Protein 2CZR (pdb70)

Radius of gyration: 21.18 Å; Cα contacts (8 Å, |Δi|>4): 390; chains: 1; bounding box: 40×46×62 Å

Organism: Thermococcus kodakarensis (strain ATCC BAA-918 / JCM 12380 / KOD1) (NCBI:txid69014)

Nearest PDB structures (foldseek):
  2czr-assembly1_A  TM=1.004E+00  e=7.787E-49  Thermococcus kodakarensis KOD1
  8v9l-assembly1_g  TM=3.873E-01  e=3.986E+00  Mycolicibacterium smegmatis MC2 155
  2v4l-assembly1_A  TM=1.818E-01  e=1.936E+00  Homo sapiens
  3pv5-assembly1_D  TM=2.154E-01  e=3.986E+00  Legionella fallonii
  3pv3-assembly1_D  TM=1.769E-01  e=2.319E+00  Legionella fallonii

Solvent-accessible surface area: 12884 Å² total; per-residue (Å²): 57,164,109,72,182,30,67,112,133,70,60,117,34,42,91,21,2,54,110,3,44,46,25,0,90,138,28,100,59,3,88,33,103,53,147,55,54,37,0,33,0,58,4,119,154,21,112,32,73,0,12,0,6,10,1,116,67,124,146,65,0,42,90,53,0,53,92,140,21,126,45,15,7,0,0,0,0,68,54,124,64,20,74,63,83,78,109,63,1,12,0,0,2,40,157,78,0,82,64,4,0,41,26,0,33,52,2,12,16,63,8,0,29,83,50,39,124,67,143,76,125,141,52,108,85,68,57,63,58,75,9,24,59,4,1,45,58,12,48,164,116,118,14,80,34,56,120,41,1,42,24,63,26,0,14,100,2,96,106,60,34,82,29,0,0,47,119,48,0,97,43,11,0,160,137,72,72,50,119,39,148,124,56,66,62,21,90,15,64,3,11,12,0,18,80,202,95,43,78,1,30,40,42,140,44,33,92,17,64,67,77,100,4,8,91,34,0,92,101,27,0,152,124,38,31,142

Sequence (226 aa):
GLVPRGSHMYAELSPGTKKVYTQVRYLDDYHWEIEGSTITGIHKKSNVKVVIDVAKNREEADSLAGKDVNGIHIVAIPDNGVFYIKNGSFVLTYRYLKATLADINDHIVWSGFKVVEDNGKLVQEDVYEYLGAALVNHIKNNALAGQDYIFWQFYKCEECGKYVDIENLEAHLREHGIKLHEKSEEHYEVFELNFREGKVFDKFGGEVPMDKFSSEAREFIKEVLS

InterPro domains:
  IPR029125 TBP-interacting protein, N-terminal [PF15517] (2-100)
  IPR038230 TBP-interacting protein, N-terminal superfamily [G3DSA:3.40.1350.70] (1-98)
  IPR043112 TBP-interacting protein, C-terminal [G3DSA:3.90.79.30] (99-218)
  IPR049118 TBP-interacting protein, C-terminal domain [PF21664] (101-215)

Foldseek 3Di:
DCVVVVVVVLVPAPPQLVVLCVLPVVVVCWDWDDDRQKIWTQRVPARAIEIEGEDADDVRLQVPLQDDDNHAYEYEYCDPPDFDHDNRYTYHHSNCVNVLVVLQVLQFAWWKWAWDADPNDTDIGTDTDRLPLLSVVCVVVVHDDVPFKHKFWWFQDPPPRATAGPVCVQVVVVVVVHHPVVDRMGGTFIWILGLVVLFIGGSNRHTDDLRSHDPNRSVVSVVVSD

CATH classification: 3.40.1350.70 (+1 more: 3.90.79.30)

Structure (mmCIF, N/CA/C/O backbone):
data_2CZR
#
_entry.id   2CZR
#
_cell.length_a   73.834
_cell.length_b   73.834
_cell.length_c   86.414
_cell.angle_alpha   90.00
_cell.angle_beta   90.00
_cell.angle_gamma   90.00
#
_symmetry.space_group_name_H-M   'P 43 21 2'
#
loop_
_entity.id
_entity.type
_entity.pdbx_description
1 polymer 'TBP-interacting protein'
2 non-polymer 'ZINC ION'
3 non-polymer GLYCEROL
4 water water
#
loop_
_atom_site.group_PDB
_atom_site.id
_atom_site.type_symbol
_atom_site.label_atom_id
_atom_site.label_alt_id
_atom_site.label_comp_id
_atom_site.label_asym_id
_atom_site.label_entity_id
_atom_site.label_seq_id
_atom_site.pdbx_PDB_ins_code
_atom_site.Cartn_x
_atom_site.Cartn_y
_atom_site.Cartn_z
_atom_site.occupancy
_atom_site.B_iso_or_equiv
_atom_site.auth_seq_id
_atom_site.auth_comp_id
_atom_site.auth_asym_id
_atom_site.auth_atom_id
_atom_site.pdbx_PDB_model_num
ATOM 1 N N . GLY A 1 1 ? -8.685 75.234 -65.538 1.00 72.84 -8 GLY A N 1
ATOM 2 C CA . GLY A 1 1 ? -7.214 75.304 -65.260 1.00 73.41 -8 GLY A CA 1
ATOM 3 C C . GLY A 1 1 ? -6.752 74.001 -64.667 1.00 73.21 -8 GLY A C 1
ATOM 4 O O . GLY A 1 1 ? -6.088 73.192 -65.317 1.00 72.66 -8 GLY A O 1
ATOM 5 N N . LEU A 1 2 ? -7.103 73.807 -63.405 1.00 73.38 -7 LEU A N 1
ATOM 6 C CA . LEU A 1 2 ? -6.756 72.582 -62.718 1.00 73.16 -7 LEU A CA 1
ATOM 7 C C . LEU A 1 2 ? -7.849 71.603 -63.097 1.00 72.90 -7 LEU A C 1
ATOM 8 O O . LEU A 1 2 ? -8.053 70.584 -62.430 1.00 73.33 -7 LEU A O 1
ATOM 13 N N . VAL A 1 3 ? -8.553 71.984 -64.170 1.00 72.73 -6 VAL A N 1
ATOM 14 C CA . VAL A 1 3 ? -9.625 71.213 -64.786 1.00 71.07 -6 VAL A CA 1
ATOM 15 C C . VAL A 1 3 ? -9.013 70.674 -66.095 1.00 70.93 -6 VAL A C 1
ATOM 16 O O . VAL A 1 3 ? -8.862 69.469 -66.256 1.00 70.75 -6 VAL A O 1
ATOM 20 N N . PRO A 1 4 ? -8.654 71.565 -67.049 1.00 70.72 -5 PRO A N 1
ATOM 21 C CA . PRO A 1 4 ? -8.053 71.042 -68.283 1.00 71.35 -5 PRO A CA 1
ATOM 22 C C . PRO A 1 4 ? -6.681 70.447 -67.973 1.00 72.70 -5 PRO A C 1
ATOM 23 O O . PRO A 1 4 ? -6.350 69.350 -68.451 1.00 74.72 -5 PRO A O 1
ATOM 27 N N . ARG A 1 5 ? -5.873 71.159 -67.190 1.00 72.69 -4 ARG A N 1
ATOM 28 C CA . ARG A 1 5 ? -4.574 70.619 -66.824 1.00 72.45 -4 ARG A CA 1
ATOM 29 C C . ARG A 1 5 ? -4.822 69.353 -65.994 1.00 71.03 -4 ARG A C 1
ATOM 30 O O . ARG A 1 5 ? -3.889 68.666 -65.568 1.00 71.89 -4 ARG A O 1
ATOM 38 N N . GLY A 1 6 ? -6.101 69.087 -65.747 1.00 68.62 -3 GLY A N 1
ATOM 39 C CA . GLY A 1 6 ? -6.511 67.921 -64.994 1.00 65.17 -3 GLY A CA 1
ATOM 40 C C . GLY A 1 6 ? -6.997 66.900 -65.999 1.00 63.11 -3 GLY A C 1
ATOM 41 O O . GLY A 1 6 ? -6.628 65.737 -65.931 1.00 61.94 -3 GLY A O 1
ATOM 42 N N . SER A 1 7 ? -7.813 67.351 -66.949 1.00 60.88 -2 SER A N 1
ATOM 43 C CA . SER A 1 7 ? -8.351 66.476 -67.987 1.00 60.35 -2 SER A CA 1
ATOM 44 C C . SER A 1 7 ? -7.256 66.002 -68.925 1.00 59.10 -2 SER A C 1
ATOM 45 O O . SER A 1 7 ? -7.285 64.873 -69.405 1.00 57.61 -2 SER A O 1
ATOM 48 N N . HIS A 1 8 ? -6.292 66.879 -69.183 1.00 59.80 -1 HIS A N 1
ATOM 49 C CA . HIS A 1 8 ? -5.177 66.560 -70.068 1.00 60.30 -1 HIS A CA 1
ATOM 50 C C . HIS A 1 8 ? -4.263 65.519 -69.443 1.00 57.93 -1 HIS A C 1
ATOM 51 O O . HIS A 1 8 ? -3.955 64.500 -70.062 1.00 56.97 -1 HIS A O 1
ATOM 58 N N . MET A 1 9 ? -3.843 65.769 -68.209 1.00 55.54 1 MET A N 1
ATOM 59 C CA . MET A 1 9 ? -2.975 64.831 -67.509 1.00 54.26 1 MET A CA 1
ATOM 60 C C . MET A 1 9 ? -3.675 63.483 -67.383 1.00 52.99 1 MET A C 1
ATOM 61 O O . MET A 1 9 ? -3.102 62.441 -67.704 1.00 54.37 1 MET A O 1
ATOM 66 N N . TYR A 1 10 ? -4.921 63.505 -66.922 1.00 49.34 2 TYR A N 1
ATOM 67 C CA . TYR A 1 10 ? -5.672 62.273 -66.768 1.00 46.03 2 TYR A CA 1
ATOM 68 C C . TYR A 1 10 ? -5.718 61.513 -68.083 1.00 45.14 2 TYR A C 1
ATOM 69 O O . TYR A 1 10 ? -5.414 60.327 -68.129 1.00 44.36 2 TYR A O 1
ATOM 78 N N . ALA A 1 11 ? -6.107 62.207 -69.148 1.00 45.39 3 ALA A N 1
ATOM 79 C CA . ALA A 1 11 ? -6.230 61.599 -70.469 1.00 46.35 3 ALA A CA 1
ATOM 80 C C . ALA A 1 11 ? -4.952 60.936 -70.953 1.00 46.97 3 ALA A C 1
ATOM 81 O O . ALA A 1 11 ? -4.991 60.045 -71.803 1.00 46.00 3 ALA A O 1
ATOM 83 N N . GLU A 1 12 ? -3.820 61.364 -70.410 1.00 47.98 4 GLU A N 1
ATOM 84 C CA . GLU A 1 12 ? -2.547 60.802 -70.822 1.00 50.99 4 GLU A CA 1
ATOM 85 C C . GLU A 1 12 ? -2.080 59.638 -69.952 1.00 49.70 4 GLU A C 1
ATOM 86 O O . GLU A 1 12 ? -0.990 59.105 -70.148 1.00 51.13 4 GLU A O 1
ATOM 92 N N . LEU A 1 13 ? -2.909 59.241 -68.994 1.00 47.40 5 LEU A N 1
ATOM 93 C CA . LEU A 1 13 ? -2.582 58.106 -68.141 1.00 45.02 5 LEU A CA 1
ATOM 94 C C . LEU A 1 13 ? -2.708 56.885 -69.044 1.00 43.72 5 LEU A C 1
ATOM 95 O O . LEU A 1 13 ? -3.378 56.943 -70.075 1.00 43.19 5 LEU A O 1
ATOM 100 N N . SER A 1 14 ? -2.064 55.785 -68.675 1.00 43.37 6 SER A N 1
ATOM 101 C CA . SER A 1 14 ? -2.151 54.579 -69.486 1.00 42.44 6 SER A CA 1
ATOM 102 C C . SER A 1 14 ? -3.549 54.023 -69.296 1.00 41.11 6 SER A C 1
ATOM 103 O O . SER A 1 14 ? -4.157 54.213 -68.251 1.00 40.67 6 SER A O 1
ATOM 106 N N . PRO A 1 15 ? -4.079 53.331 -70.310 1.00 40.96 7 PRO A N 1
ATOM 107 C CA . PRO A 1 15 ? -5.422 52.759 -70.210 1.00 40.10 7 PRO A CA 1
ATOM 108 C C . PRO A 1 15 ? -5.552 51.927 -68.940 1.00 39.19 7 PRO A C 1
ATOM 109 O O . PRO A 1 15 ? -6.564 51.986 -68.246 1.00 39.71 7 PRO A O 1
ATOM 113 N N . GLY A 1 16 ? -4.507 51.158 -68.649 1.00 37.61 8 GLY A N 1
ATOM 114 C CA . GLY A 1 16 ? -4.502 50.300 -67.483 1.00 35.20 8 GLY A CA 1
ATOM 115 C C . GLY A 1 16 ? -4.668 51.066 -66.190 1.00 36.73 8 GLY A C 1
ATOM 116 O O . GLY A 1 16 ? -5.449 50.667 -65.330 1.00 35.91 8 GLY A O 1
ATOM 117 N N . THR A 1 17 ? -3.931 52.163 -66.042 1.00 34.80 9 THR A N 1
ATOM 118 C CA . THR A 1 17 ? -4.035 52.960 -64.833 1.00 33.23 9 THR A CA 1
ATOM 119 C C . THR A 1 17 ? -5.436 53.542 -64.714 1.00 33.84 9 THR A C 1
ATOM 120 O O . THR A 1 17 ? -5.978 53.636 -63.613 1.00 32.78 9 THR A O 1
ATOM 124 N N . LYS A 1 18 ? -6.020 53.926 -65.848 1.00 33.59 10 LYS A N 1
ATOM 125 C CA . LYS A 1 18 ? -7.361 54.496 -65.856 1.00 33.70 10 LYS A CA 1
ATOM 126 C C . LYS A 1 18 ? -8.374 53.429 -65.486 1.00 34.41 10 LYS A C 1
ATOM 127 O O . LYS A 1 18 ? -9.303 53.679 -64.721 1.00 34.59 10 LYS A O 1
ATOM 133 N N . LYS A 1 19 ? -8.191 52.231 -66.030 1.00 36.29 11 LYS A N 1
ATOM 134 C CA . LYS A 1 19 ? -9.098 51.133 -65.736 1.00 36.80 11 LYS A CA 1
ATOM 135 C C . LYS A 1 19 ? -9.087 50.831 -64.245 1.00 35.67 11 LYS A C 1
ATOM 136 O O . LYS A 1 19 ? -10.139 50.737 -63.622 1.00 37.78 11 LYS A O 1
ATOM 142 N N . VAL A 1 20 ? -7.898 50.681 -63.674 1.00 35.01 12 VAL A N 1
ATOM 143 C CA . VAL A 1 20 ? -7.772 50.385 -62.250 1.00 32.38 12 VAL A CA 1
ATOM 144 C C . VAL A 1 20 ? -8.381 51.504 -61.408 1.00 33.77 12 VAL A C 1
ATOM 145 O O . VAL A 1 20 ? -9.144 51.254 -60.473 1.00 33.43 12 VAL A O 1
ATOM 149 N N . TYR A 1 21 ? -8.043 52.743 -61.742 1.00 32.02 13 TYR A N 1
ATOM 150 C CA . TYR A 1 21 ? -8.573 53.883 -61.011 1.00 30.97 13 TYR A CA 1
ATOM 151 C C . TYR A 1 21 ? -10.100 53.893 -61.033 1.00 29.83 13 TYR A C 1
ATOM 152 O O . TYR A 1 21 ? -10.739 54.240 -60.040 1.00 28.89 13 TYR A O 1
ATOM 161 N N . THR A 1 22 ? -10.678 53.513 -62.168 1.00 29.02 14 THR A N 1
ATOM 162 C CA . THR A 1 22 ? -12.127 53.496 -62.314 1.00 29.30 14 THR A CA 1
ATOM 163 C C . THR A 1 22 ? -12.791 52.441 -61.445 1.00 29.74 14 THR A C 1
ATOM 164 O O . THR A 1 22 ? -13.988 52.511 -61.182 1.00 30.04 14 THR A O 1
ATOM 168 N N . GLN A 1 23 ? -12.010 51.468 -60.989 1.00 29.08 15 GLN A N 1
ATOM 169 C CA . GLN A 1 23 ? -12.539 50.433 -60.118 1.00 29.59 15 GLN A CA 1
ATOM 170 C C . GLN A 1 23 ? -12.649 50.952 -58.685 1.00 29.58 15 GLN A C 1
ATOM 171 O O . GLN A 1 23 ? -13.555 50.575 -57.943 1.00 28.20 15 GLN A O 1
ATOM 177 N N . VAL A 1 24 ? -11.737 51.846 -58.311 1.00 27.88 16 VAL A N 1
ATOM 178 C CA . VAL A 1 24 ? -11.690 52.345 -56.946 1.00 27.05 16 VAL A CA 1
ATOM 179 C C . VAL A 1 24 ? -12.298 53.697 -56.605 1.00 27.49 16 VAL A C 1
ATOM 180 O O . VAL A 1 24 ? -12.677 53.931 -55.456 1.00 30.28 16 VAL A O 1
ATOM 184 N N . ARG A 1 25 ? -12.394 54.584 -57.587 1.00 27.40 17 ARG A N 1
ATOM 185 C CA . ARG A 1 25 ? -12.886 55.930 -57.337 1.00 26.57 17 ARG A CA 1
ATOM 186 C C . ARG A 1 25 ? -14.279 56.120 -56.745 1.00 27.28 17 ARG A C 1
ATOM 187 O O . ARG A 1 25 ? -14.628 57.233 -56.375 1.00 29.37 17 ARG A O 1
ATOM 195 N N . TYR A 1 26 ? -15.076 55.062 -56.641 1.00 28.59 18 TYR A N 1
ATOM 196 C CA . TYR A 1 26 ? -16.405 55.215 -56.059 1.00 29.22 18 TYR A CA 1
ATOM 197 C C . TYR A 1 26 ? -16.366 54.881 -54.582 1.00 31.09 18 TYR A C 1
ATOM 198 O O . TYR A 1 26 ? -17.351 55.054 -53.863 1.00 31.37 18 TYR A O 1
ATOM 207 N N . LEU A 1 27 ? -15.215 54.394 -54.129 1.00 31.37 19 LEU A N 1
ATOM 208 C CA . LEU A 1 27 ? -15.059 54.063 -52.724 1.00 31.85 19 LEU A CA 1
ATOM 209 C C . LEU A 1 27 ? -14.629 55.354 -52.030 1.00 31.89 19 LEU A C 1
ATOM 210 O O . LEU A 1 27 ? -13.453 55.564 -51.707 1.00 28.86 19 LEU A O 1
ATOM 215 N N . ASP A 1 28 ? -15.606 56.230 -51.818 1.00 32.68 20 ASP A N 1
ATOM 216 C CA . ASP A 1 28 ? -15.337 57.516 -51.202 1.00 32.16 20 ASP A CA 1
ATOM 217 C C . ASP A 1 28 ? -14.878 57.442 -49.750 1.00 33.03 20 ASP A C 1
ATOM 218 O O . ASP A 1 28 ? -14.647 58.478 -49.122 1.00 34.69 20 ASP A O 1
ATOM 223 N N . ASP A 1 29 ? -14.743 56.232 -49.209 1.00 31.12 21 ASP A N 1
ATOM 224 C CA . ASP A 1 29 ? -14.236 56.096 -47.846 1.00 30.88 21 ASP A CA 1
ATOM 225 C C . ASP A 1 29 ? -12.761 56.489 -47.938 1.00 30.27 21 ASP A C 1
ATOM 226 O O . ASP A 1 29 ? -12.127 56.794 -46.934 1.00 31.45 21 ASP A O 1
ATOM 231 N N . TYR A 1 30 ? -12.216 56.475 -49.152 1.00 29.65 22 TYR A N 1
ATOM 232 C CA . TYR A 1 30 ? -10.811 56.834 -49.360 1.00 29.48 22 TYR A CA 1
ATOM 233 C C . TYR A 1 30 ? -10.653 58.076 -50.231 1.00 30.77 22 TYR A C 1
ATOM 234 O O . TYR A 1 30 ? -11.444 58.316 -51.144 1.00 31.81 22 TYR A O 1
ATOM 243 N N . HIS A 1 31 ? -9.624 58.861 -49.934 1.00 30.41 23 HIS A N 1
ATOM 244 C CA . HIS A 1 31 ? -9.301 60.045 -50.716 1.00 31.59 23 HIS A CA 1
ATOM 245 C C . HIS A 1 31 ? -8.281 59.522 -51.718 1.00 32.03 23 HIS A C 1
ATOM 246 O O . HIS A 1 31 ? -7.268 58.943 -51.321 1.00 33.49 23 HIS A O 1
ATOM 253 N N . TRP A 1 32 ? -8.536 59.711 -53.005 1.00 30.16 24 TRP A N 1
ATOM 254 C CA . TRP A 1 32 ? -7.618 59.190 -54.011 1.00 31.08 24 TRP A CA 1
ATOM 255 C C . TRP A 1 32 ? -6.732 60.197 -54.724 1.00 32.88 24 TRP A C 1
ATOM 256 O O . TRP A 1 32 ? -7.082 61.366 -54.893 1.00 31.32 24 TRP A O 1
ATOM 267 N N . GLU A 1 33 ? -5.579 59.698 -55.159 1.00 34.69 25 GLU A N 1
ATOM 268 C CA . GLU A 1 33 ? -4.594 60.475 -55.894 1.00 37.47 25 GLU A CA 1
ATOM 269 C C . GLU A 1 33 ? -3.881 59.568 -56.888 1.00 38.04 25 GLU A C 1
ATOM 270 O O . GLU A 1 33 ? -3.691 58.377 -56.635 1.00 38.08 25 GLU A O 1
ATOM 276 N N . ILE A 1 34 ? -3.492 60.130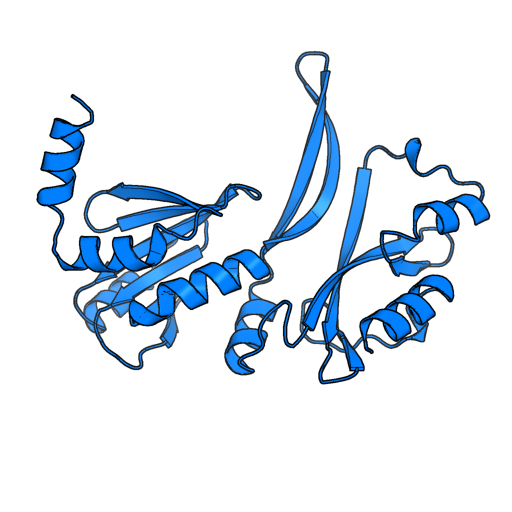 -58.023 1.00 36.58 26 ILE A N 1
ATOM 277 C CA . ILE A 1 34 ? -2.819 59.349 -59.041 1.00 36.86 26 ILE A CA 1
ATOM 278 C C . ILE A 1 34 ? -1.510 60.009 -59.434 1.00 38.82 26 ILE A C 1
ATOM 279 O O . ILE A 1 34 ? -1.439 61.223 -59.603 1.00 40.84 26 ILE A O 1
ATOM 284 N N . GLU A 1 35 ? -0.471 59.200 -59.569 1.00 40.25 27 GLU A N 1
ATOM 285 C CA . GLU A 1 35 ? 0.837 59.701 -59.957 1.00 42.14 27 GLU A CA 1
ATOM 286 C C . GLU A 1 35 ? 1.470 58.600 -60.794 1.00 40.41 27 GLU A C 1
ATOM 287 O O . GLU A 1 35 ? 1.872 57.566 -60.267 1.00 42.18 27 GLU A O 1
ATOM 293 N N . GLY A 1 36 ? 1.531 58.812 -62.103 1.00 39.98 28 GLY A N 1
ATOM 294 C CA . GLY A 1 36 ? 2.108 57.806 -62.974 1.00 39.18 28 GLY A CA 1
ATOM 295 C C . GLY A 1 36 ? 1.242 56.563 -62.971 1.00 39.83 28 GLY A C 1
ATOM 296 O O . GLY A 1 36 ? 0.062 56.629 -63.299 1.00 40.55 28 GLY A O 1
ATOM 297 N N . SER A 1 37 ? 1.807 55.421 -62.601 1.00 38.47 29 SER A N 1
ATOM 298 C CA . SER A 1 37 ? 1.008 54.203 -62.572 1.00 37.52 29 SER A CA 1
ATOM 299 C C . SER A 1 37 ? 0.777 53.778 -61.122 1.00 35.96 29 SER A C 1
ATOM 300 O O . SER A 1 37 ? 0.646 52.596 -60.811 1.00 35.90 29 SER A O 1
ATOM 303 N N . THR A 1 38 ? 0.728 54.762 -60.237 1.00 34.65 30 THR A N 1
ATOM 304 C CA . THR A 1 38 ? 0.510 54.504 -58.829 1.00 32.94 30 THR A CA 1
ATOM 305 C C . THR A 1 38 ? -0.739 55.254 -58.346 1.00 31.89 30 THR A C 1
ATOM 306 O O . THR A 1 38 ? -0.865 56.473 -58.525 1.00 30.87 30 THR A O 1
ATOM 310 N N . ILE A 1 39 ? -1.674 54.514 -57.763 1.00 29.56 31 ILE A N 1
ATOM 311 C CA . ILE A 1 39 ? -2.903 55.109 -57.256 1.00 28.37 31 ILE A CA 1
ATOM 312 C C . ILE A 1 39 ? -2.872 55.032 -55.743 1.00 28.13 31 ILE A C 1
ATOM 313 O O . ILE A 1 39 ? -2.783 53.954 -55.164 1.00 28.70 31 ILE A O 1
ATOM 318 N N . THR A 1 40 ? -2.937 56.188 -55.101 1.00 28.98 32 THR A N 1
ATOM 319 C CA . THR A 1 40 ? -2.864 56.234 -53.656 1.00 31.06 32 THR A CA 1
ATOM 320 C C . THR A 1 40 ? -4.152 56.694 -53.008 1.00 30.16 32 THR A C 1
ATOM 321 O O . TH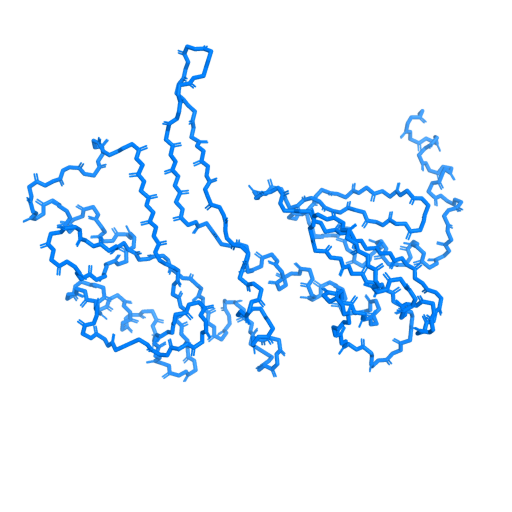R A 1 40 ? -4.686 57.749 -53.332 1.00 30.01 32 THR A O 1
ATOM 325 N N . GLY A 1 41 ? -4.646 55.880 -52.087 1.00 31.19 33 GLY A N 1
ATOM 326 C CA . GLY A 1 41 ? -5.859 56.222 -51.378 1.00 32.01 33 GLY A CA 1
ATOM 327 C C . GLY A 1 41 ? -5.549 56.385 -49.906 1.00 32.78 33 GLY A C 1
ATOM 328 O O . GLY A 1 41 ? -4.684 55.695 -49.368 1.00 34.78 33 GLY A O 1
ATOM 329 N N . ILE A 1 42 ? -6.222 57.325 -49.258 1.00 31.35 34 ILE A N 1
ATOM 330 C CA . ILE A 1 42 ? -6.031 57.543 -47.838 1.00 29.43 34 ILE A CA 1
ATOM 331 C C . ILE A 1 42 ? -7.396 57.361 -47.199 1.00 29.38 34 ILE A C 1
ATOM 332 O O . ILE A 1 42 ? -8.327 58.108 -47.490 1.00 29.03 34 ILE A O 1
ATOM 337 N N . HIS A 1 43 ? -7.529 56.338 -46.364 1.00 28.89 35 HIS A N 1
ATOM 338 C CA . HIS A 1 43 ? -8.796 56.095 -45.703 1.00 28.73 35 HIS A CA 1
ATOM 339 C C . HIS A 1 43 ? -9.137 57.394 -44.975 1.00 29.43 35 HIS A C 1
ATOM 340 O O . HIS A 1 43 ? -8.371 57.873 -44.134 1.00 30.30 35 HIS A O 1
ATOM 347 N N . LYS A 1 44 ? -10.275 57.979 -45.320 1.00 31.00 36 LYS A N 1
ATOM 348 C CA . LYS A 1 44 ? -10.680 59.243 -44.726 1.00 32.93 36 LYS A CA 1
ATOM 349 C C . LYS A 1 44 ? -10.847 59.239 -43.214 1.00 33.23 36 LYS A C 1
ATOM 350 O O . LYS A 1 44 ? -10.409 60.172 -42.548 1.00 34.47 36 LYS A O 1
ATOM 356 N N . LYS A 1 45 ? -11.458 58.200 -42.658 1.00 33.99 37 LYS A N 1
ATOM 357 C CA . LYS A 1 45 ? -11.649 58.161 -41.211 1.00 36.27 37 LYS A CA 1
ATOM 358 C C . LYS A 1 45 ? -10.396 57.859 -40.387 1.00 36.29 37 LYS A C 1
ATOM 359 O O . LYS A 1 45 ? -10.141 58.515 -39.384 1.00 39.39 37 LYS A O 1
ATOM 365 N N . SER A 1 46 ? -9.615 56.871 -40.808 1.00 35.33 38 SER A N 1
ATOM 366 C CA . SER A 1 46 ? -8.435 56.449 -40.053 1.00 33.70 38 SER A CA 1
ATOM 367 C C . SER A 1 46 ? -7.085 56.951 -40.530 1.00 34.53 38 SER A C 1
ATOM 368 O O . SER A 1 46 ? -6.094 56.852 -39.805 1.00 35.21 38 SER A O 1
ATOM 371 N N . ASN A 1 47 ? -7.034 57.452 -41.755 1.00 35.07 39 ASN A N 1
ATOM 372 C CA . ASN A 1 47 ? -5.783 57.934 -42.324 1.00 35.69 39 ASN A CA 1
ATOM 373 C C . ASN A 1 47 ? -4.883 56.802 -42.805 1.00 33.16 39 ASN A C 1
ATOM 374 O O . ASN A 1 47 ? -3.737 57.031 -43.180 1.00 33.09 39 ASN A O 1
ATOM 379 N N . VAL A 1 48 ? -5.400 55.578 -42.778 1.00 32.60 40 VAL A N 1
ATOM 380 C CA . VAL A 1 48 ? -4.644 54.427 -43.250 1.00 31.12 40 VAL A CA 1
ATOM 381 C C . VAL A 1 48 ? -4.362 54.639 -44.731 1.00 31.09 40 VAL A C 1
ATOM 382 O O . VAL A 1 48 ? -5.254 55.021 -45.492 1.00 32.94 40 VAL A O 1
ATOM 386 N N . LYS A 1 49 ? -3.128 54.401 -45.149 1.00 30.06 41 LYS A N 1
ATOM 387 C CA . LYS A 1 49 ? -2.783 54.591 -46.548 1.00 32.12 41 LYS A CA 1
ATOM 388 C C . LYS A 1 49 ? -2.817 53.297 -47.355 1.00 30.31 41 LYS A C 1
ATOM 389 O O . LYS A 1 49 ? -2.423 52.244 -46.867 1.00 30.82 41 LYS A O 1
ATOM 395 N N . VAL A 1 50 ? -3.306 53.386 -48.587 1.00 29.15 42 VAL A N 1
ATOM 396 C CA . VAL A 1 50 ? -3.346 52.234 -49.483 1.00 29.17 42 VAL A CA 1
ATOM 397 C C . VAL A 1 50 ? -2.719 52.652 -50.802 1.00 28.22 42 VAL A C 1
ATOM 398 O O . VAL A 1 50 ? -3.205 53.566 -51.469 1.00 29.23 42 VAL A O 1
ATOM 402 N N . VAL A 1 51 ? -1.627 51.987 -51.155 1.00 28.46 43 VAL A N 1
ATOM 403 C CA . VAL A 1 51 ? -0.906 52.270 -52.386 1.00 28.06 43 VAL A CA 1
ATOM 404 C C . VAL A 1 51 ? -1.171 51.160 -53.381 1.00 28.75 43 VAL A C 1
ATOM 405 O O . VAL A 1 51 ? -0.938 49.983 -53.093 1.00 29.23 43 VAL A O 1
ATOM 409 N N . ILE A 1 52 ? -1.653 51.541 -54.557 1.00 29.55 44 ILE A N 1
ATOM 410 C CA . ILE A 1 52 ? -1.942 50.575 -55.602 1.00 29.71 44 ILE A CA 1
ATOM 411 C C . ILE A 1 52 ? -1.053 50.783 -56.825 1.00 30.38 44 ILE A C 1
ATOM 412 O O . ILE A 1 52 ? -1.187 51.772 -57.549 1.00 29.79 44 ILE A O 1
ATOM 417 N N . ASP A 1 53 ? -0.134 49.858 -57.049 1.00 30.34 45 ASP A N 1
ATOM 418 C CA . ASP A 1 53 ? 0.718 49.958 -58.218 1.00 32.70 45 ASP A CA 1
ATOM 419 C C . ASP A 1 53 ? 0.058 49.169 -59.329 1.00 30.90 45 ASP A C 1
ATOM 420 O O . ASP A 1 53 ? -0.428 48.062 -59.102 1.00 31.90 45 ASP A O 1
ATOM 425 N N . VAL A 1 54 ? 0.035 49.738 -60.525 1.00 29.17 46 VAL A N 1
ATOM 426 C CA . VAL A 1 54 ? -0.550 49.057 -61.669 1.00 30.70 46 VAL A CA 1
ATOM 427 C C . VAL A 1 54 ? 0.548 48.389 -62.497 1.00 30.87 46 VAL A C 1
ATOM 428 O O . VAL A 1 54 ? 1.480 49.057 -62.938 1.00 32.76 46 VAL A O 1
ATOM 432 N N . ALA A 1 55 ? 0.441 47.078 -62.701 1.00 30.72 47 ALA A N 1
ATOM 433 C CA . ALA A 1 55 ? 1.436 46.341 -63.482 1.00 30.83 47 ALA A CA 1
ATOM 434 C C . ALA A 1 55 ? 0.797 45.684 -64.701 1.00 32.27 47 ALA A C 1
ATOM 435 O O . ALA A 1 55 ? -0.409 45.488 -64.739 1.00 30.86 47 ALA A O 1
ATOM 437 N N . LYS A 1 56 ? 1.617 45.327 -65.686 1.00 36.51 48 LYS A N 1
ATOM 438 C CA . LYS A 1 56 ? 1.112 44.722 -66.916 1.00 39.66 48 LYS A CA 1
ATOM 439 C C . LYS A 1 56 ? 0.908 43.215 -66.852 1.00 39.88 48 LYS A C 1
ATOM 440 O O . LYS A 1 56 ? 0.126 42.667 -67.625 1.00 40.85 48 LYS A O 1
ATOM 446 N N . ASN A 1 57 ? 1.604 42.550 -65.935 1.00 39.80 49 ASN A N 1
ATOM 447 C CA . ASN A 1 57 ? 1.490 41.099 -65.791 1.00 39.22 49 ASN A CA 1
ATOM 448 C C . ASN A 1 57 ? 1.996 40.619 -64.425 1.00 39.26 49 ASN A C 1
ATOM 449 O O . ASN A 1 57 ? 2.422 41.424 -63.602 1.00 38.37 49 ASN A O 1
ATOM 454 N N . ARG A 1 58 ? 1.950 39.308 -64.195 1.00 40.22 50 ARG A N 1
ATOM 455 C CA . ARG A 1 58 ? 2.384 38.726 -62.926 1.00 41.98 50 ARG A CA 1
ATOM 456 C C . ARG A 1 58 ? 3.870 38.870 -62.614 1.00 42.47 50 ARG A C 1
ATO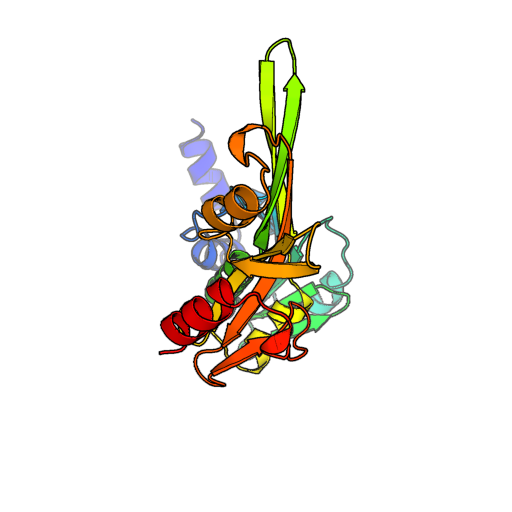M 457 O O . ARG A 1 58 ? 4.244 39.079 -61.458 1.00 42.77 50 ARG A O 1
ATOM 465 N N . GLU A 1 59 ? 4.726 38.745 -63.622 1.00 42.79 51 GLU A N 1
ATOM 466 C CA . GLU A 1 59 ? 6.153 38.884 -63.366 1.00 45.01 51 GLU A CA 1
ATOM 467 C C . GLU A 1 59 ? 6.406 40.277 -62.799 1.00 43.80 51 GLU A C 1
ATOM 468 O O . GLU A 1 59 ? 7.061 40.442 -61.770 1.00 43.42 51 GLU A O 1
ATOM 474 N N . GLU A 1 60 ? 5.880 41.283 -63.482 1.00 40.98 52 GLU A N 1
ATOM 475 C CA . GLU A 1 60 ? 6.045 42.652 -63.033 1.00 40.52 52 GLU A CA 1
ATOM 476 C C . GLU A 1 60 ? 5.473 42.785 -61.628 1.00 38.16 52 GLU A C 1
ATOM 477 O O . GLU A 1 60 ? 6.132 43.289 -60.727 1.00 37.80 52 GLU A O 1
ATOM 483 N N . ALA A 1 61 ? 4.247 42.315 -61.444 1.00 35.22 53 ALA A N 1
ATOM 484 C CA . ALA A 1 61 ? 3.603 42.381 -60.141 1.00 35.52 53 ALA A CA 1
ATOM 485 C C . ALA A 1 61 ? 4.484 41.738 -59.069 1.00 36.50 53 ALA A C 1
ATOM 486 O O . ALA A 1 61 ? 4.686 42.303 -57.993 1.00 34.89 53 ALA A O 1
ATOM 488 N N . ASP A 1 62 ? 5.014 40.556 -59.363 1.00 38.10 54 ASP A N 1
ATOM 489 C CA . ASP A 1 62 ? 5.856 39.862 -58.403 1.00 40.84 54 ASP A CA 1
ATOM 490 C C . ASP A 1 62 ? 7.107 40.640 -58.068 1.00 41.47 54 ASP A C 1
ATOM 491 O O . ASP A 1 62 ? 7.606 40.571 -56.945 1.00 42.09 54 ASP A O 1
ATOM 496 N N . SER A 1 63 ? 7.605 41.389 -59.042 1.00 41.89 55 SER A N 1
ATOM 497 C CA . SER A 1 63 ? 8.797 42.195 -58.848 1.00 43.94 55 SER A CA 1
ATOM 498 C C . SER A 1 63 ? 8.504 43.387 -57.939 1.00 43.87 55 SER A C 1
ATOM 499 O O . SER A 1 63 ? 9.363 43.814 -57.166 1.00 43.89 55 SER A O 1
ATOM 502 N N . LEU A 1 64 ? 7.289 43.915 -58.036 1.00 43.50 56 LEU A N 1
ATOM 503 C CA . LEU A 1 64 ? 6.873 45.056 -57.229 1.00 45.81 56 LEU A CA 1
ATOM 504 C C . LEU A 1 64 ? 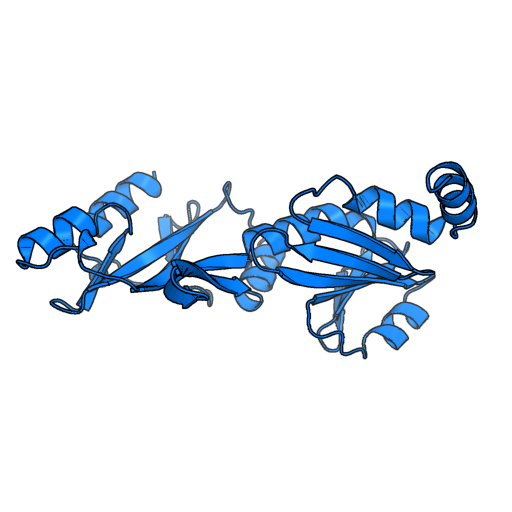6.430 44.647 -55.830 1.00 47.48 56 LEU A C 1
ATOM 505 O O . LEU A 1 64 ? 6.428 45.466 -54.909 1.00 48.68 56 LEU A O 1
ATOM 510 N N . ALA A 1 65 ? 6.055 43.380 -55.680 1.00 49.34 57 ALA A N 1
ATOM 511 C CA . ALA A 1 65 ? 5.601 42.839 -54.402 1.00 49.90 57 ALA A CA 1
ATOM 512 C C . ALA A 1 65 ? 6.528 43.243 -53.262 1.00 52.05 57 ALA A C 1
ATOM 513 O O . ALA A 1 65 ? 6.082 43.492 -52.142 1.00 52.39 57 ALA A O 1
ATOM 515 N N . GLY A 1 66 ? 7.823 43.302 -53.544 1.00 54.39 58 GLY A N 1
ATOM 516 C CA . GLY A 1 66 ? 8.760 43.697 -52.509 1.00 58.37 58 GLY A CA 1
ATOM 517 C C . GLY A 1 66 ? 8.761 45.209 -52.379 1.00 60.45 58 GLY A C 1
ATOM 518 O O . GLY A 1 66 ? 9.631 45.870 -52.956 1.00 59.66 58 GLY A O 1
ATOM 519 N N . LYS A 1 67 ? 7.804 45.760 -51.625 1.00 60.80 59 LYS A N 1
ATOM 520 C CA . LYS A 1 67 ? 7.726 47.209 -51.480 1.00 62.14 59 LYS A CA 1
ATOM 521 C C . LYS A 1 67 ? 7.108 47.763 -50.196 1.00 63.46 59 LYS A C 1
ATOM 522 O O . LYS A 1 67 ? 5.946 47.504 -49.885 1.00 63.42 59 LYS A O 1
ATOM 528 N N . ASP A 1 68 ? 7.897 48.542 -49.459 1.00 64.67 60 ASP A N 1
ATOM 529 C CA . ASP A 1 68 ? 7.424 49.166 -48.227 1.00 64.91 60 ASP A CA 1
ATOM 530 C C . ASP A 1 68 ? 6.752 50.467 -48.653 1.00 63.35 60 ASP A C 1
ATOM 531 O O . ASP A 1 68 ? 7.359 51.284 -49.346 1.00 62.75 60 ASP A O 1
ATOM 536 N N . VAL A 1 69 ? 5.502 50.652 -48.244 1.00 61.47 61 VAL A N 1
ATOM 537 C CA . VAL A 1 69 ? 4.765 51.857 -48.597 1.00 60.42 61 VAL A CA 1
ATOM 538 C C . VAL A 1 69 ? 4.186 52.530 -47.358 1.00 60.72 61 VAL A C 1
ATOM 539 O O . VAL A 1 69 ? 3.472 53.527 -47.458 1.00 61.34 61 VAL A O 1
ATOM 543 N N . ASN A 1 70 ? 4.508 51.983 -46.191 1.00 59.63 62 ASN A N 1
ATOM 544 C CA . ASN A 1 70 ? 4.008 52.519 -44.931 1.00 57.92 62 ASN A CA 1
ATOM 545 C C . ASN A 1 70 ? 2.493 52.569 -45.027 1.00 55.38 62 ASN A C 1
ATOM 546 O O . ASN A 1 70 ? 1.865 53.621 -44.884 1.00 54.52 62 ASN A O 1
ATOM 551 N N . GLY A 1 71 ? 1.921 51.402 -45.289 1.00 52.20 63 GLY A N 1
ATOM 552 C CA . GLY A 1 71 ? 0.487 51.271 -45.420 1.00 47.37 63 GLY A CA 1
ATOM 553 C C . GLY A 1 71 ? 0.190 49.956 -46.112 1.00 44.76 63 GLY A C 1
ATOM 554 O O . GLY A 1 71 ? 1.012 49.039 -46.099 1.00 42.73 63 GLY A O 1
ATOM 555 N N . ILE A 1 72 ? -0.987 49.860 -46.715 1.00 40.20 64 ILE A N 1
ATOM 556 C CA . ILE A 1 72 ? -1.380 48.653 -47.413 1.00 35.61 64 ILE A CA 1
ATOM 557 C C . ILE A 1 72 ? -0.920 48.769 -48.865 1.00 33.63 64 ILE A C 1
ATOM 558 O O . ILE A 1 72 ? -1.270 49.723 -49.559 1.00 33.29 64 ILE A O 1
ATOM 563 N N . HIS A 1 73 ? -0.112 47.808 -49.307 1.00 30.97 65 HIS A N 1
ATOM 564 C CA . HIS A 1 73 ? 0.392 47.807 -50.675 1.00 30.33 65 HIS A CA 1
ATOM 565 C C . HIS A 1 73 ? -0.350 46.789 -51.536 1.00 30.65 65 HIS A C 1
ATOM 566 O O . HIS A 1 73 ? -0.427 45.603 -51.205 1.00 31.98 65 HIS A O 1
ATOM 573 N N . ILE A 1 74 ? -0.907 47.267 -52.638 1.00 28.48 66 ILE A N 1
ATOM 574 C CA . ILE A 1 74 ? -1.629 46.412 -53.556 1.00 27.53 66 ILE A CA 1
ATOM 575 C C . ILE A 1 74 ? -1.086 46.580 -54.964 1.00 27.92 66 ILE A C 1
ATOM 576 O O . ILE A 1 74 ? -0.853 47.704 -55.418 1.00 28.33 66 ILE A O 1
ATOM 581 N N . VAL A 1 75 ? -0.868 45.457 -55.642 1.00 27.87 67 VAL A N 1
ATOM 582 C CA . VAL A 1 75 ? -0.413 45.479 -57.022 1.00 26.94 67 VAL A CA 1
ATOM 583 C C . VAL A 1 75 ? -1.583 44.950 -57.849 1.00 26.14 67 VAL A C 1
ATOM 584 O O . VAL A 1 75 ? -2.014 43.810 -57.681 1.00 23.17 67 VAL A O 1
ATOM 588 N N . ALA A 1 76 ? -2.105 45.800 -58.723 1.00 24.44 68 ALA A N 1
ATOM 589 C CA . ALA A 1 76 ? -3.233 45.442 -59.562 1.00 25.98 68 ALA A CA 1
ATOM 590 C C . ALA A 1 76 ? -2.759 45.016 -60.943 1.00 24.11 68 ALA A C 1
ATOM 591 O O . ALA A 1 76 ? -1.945 45.694 -61.559 1.00 25.25 68 ALA A O 1
ATOM 593 N N . ILE A 1 77 ? -3.264 43.879 -61.414 1.00 25.61 69 ILE A N 1
ATOM 594 C CA . ILE A 1 77 ? -2.888 43.352 -62.721 1.00 27.25 69 ILE A CA 1
ATOM 595 C C . ILE A 1 77 ? -4.122 42.944 -63.501 1.00 26.84 69 ILE A C 1
ATOM 596 O O . ILE A 1 77 ? -5.142 42.595 -62.912 1.00 30.19 69 ILE A O 1
ATOM 601 N N . PRO A 1 78 ? -4.046 42.981 -64.840 1.00 26.85 70 PRO A N 1
ATOM 602 C CA . PRO A 1 78 ? -5.179 42.611 -65.698 1.00 29.27 70 PRO A CA 1
ATOM 603 C C . PRO A 1 78 ? -5.436 41.109 -65.782 1.00 29.80 70 PRO A C 1
ATOM 604 O O . PRO A 1 78 ? -6.491 40.689 -66.251 1.00 31.67 70 PRO A O 1
ATOM 608 N N . ASP A 1 79 ? -4.473 40.311 -65.328 1.00 30.47 71 ASP A N 1
ATOM 609 C CA . ASP A 1 79 ? -4.596 38.859 -65.365 1.00 32.35 71 ASP A CA 1
ATOM 610 C C . ASP A 1 79 ? -5.711 38.371 -64.443 1.00 34.47 71 ASP A C 1
ATOM 611 O O . ASP A 1 79 ? -5.774 38.755 -63.272 1.00 33.93 71 ASP A O 1
ATOM 616 N N . ASN A 1 80 ? -6.583 37.518 -64.981 1.00 32.91 72 ASN A N 1
ATOM 617 C CA . ASN A 1 80 ? -7.725 36.993 -64.242 1.00 34.17 72 ASN A CA 1
ATOM 618 C C . ASN A 1 80 ? -7.423 35.860 -63.271 1.00 31.91 72 ASN A C 1
ATOM 619 O O . ASN A 1 80 ? -6.420 35.162 -63.400 1.00 31.06 72 ASN A O 1
ATOM 624 N N . GLY A 1 81 ? -8.318 35.690 -62.303 1.00 29.44 73 GLY A N 1
ATOM 625 C CA . GLY A 1 81 ? -8.172 34.644 -61.310 1.00 28.97 73 GLY A CA 1
ATOM 626 C C . GLY A 1 81 ? -6.886 34.700 -60.517 1.00 29.82 73 GLY A C 1
ATOM 627 O O . GLY A 1 81 ? -6.355 33.663 -60.135 1.00 29.35 73 GLY A O 1
ATOM 628 N N . VAL A 1 82 ? -6.376 35.903 -60.270 1.00 29.39 74 VAL A N 1
ATOM 629 C CA . VAL A 1 82 ? -5.143 36.053 -59.505 1.00 27.92 74 VAL A CA 1
ATOM 630 C C . VAL A 1 82 ? -5.388 36.826 -58.215 1.00 27.80 74 VAL A C 1
ATOM 631 O O . VAL A 1 82 ? -5.831 37.974 -58.240 1.00 28.87 74 VAL A O 1
ATOM 635 N N . PHE A 1 83 ? -5.088 36.195 -57.088 1.00 26.48 75 PHE A N 1
ATOM 636 C CA . PHE A 1 83 ? -5.267 36.821 -55.791 1.00 27.32 75 PHE A CA 1
ATOM 637 C C . PHE A 1 83 ? -4.388 36.155 -54.735 1.00 28.91 75 PHE A C 1
ATOM 638 O O . PHE A 1 83 ? -4.716 35.088 -54.225 1.00 27.29 75 PHE A O 1
ATOM 646 N N . TYR A 1 84 ? -3.263 36.774 -54.412 1.00 29.19 76 TYR A N 1
ATOM 647 C CA . TYR A 1 84 ? -2.393 36.217 -53.396 1.00 31.23 76 TYR A CA 1
ATOM 648 C C . TYR A 1 84 ? -1.593 37.320 -52.745 1.00 31.95 76 TYR A C 1
ATOM 649 O O . TYR A 1 84 ? -1.580 38.458 -53.219 1.00 33.28 76 TYR A O 1
ATOM 658 N N . ILE A 1 85 ? -0.949 36.972 -51.640 1.00 33.49 77 ILE A N 1
ATOM 659 C CA . ILE A 1 85 ? -0.136 37.901 -50.876 1.00 34.09 77 ILE A CA 1
ATOM 660 C C . ILE A 1 85 ? 1.323 37.509 -51.012 1.00 34.27 77 ILE A C 1
ATOM 661 O O . ILE A 1 85 ? 1.692 36.356 -50.803 1.00 36.57 77 ILE A O 1
ATOM 666 N N . LYS A 1 86 ? 2.153 38.471 -51.382 1.00 36.22 78 LYS A N 1
ATOM 667 C CA . LYS A 1 86 ? 3.576 38.222 -51.540 1.00 35.58 78 LYS A CA 1
ATOM 668 C C . LYS A 1 86 ? 4.347 39.358 -50.885 1.00 36.31 78 LYS A C 1
ATOM 669 O O . LYS A 1 86 ? 4.192 40.521 -51.259 1.00 37.00 78 LYS A O 1
ATOM 675 N N . ASN A 1 87 ? 5.182 39.017 -49.913 1.00 34.65 79 ASN A N 1
ATOM 676 C CA . ASN A 1 87 ? 5.970 40.015 -49.211 1.00 35.82 79 ASN A CA 1
ATOM 677 C C . ASN A 1 87 ? 5.041 41.057 -48.611 1.00 34.34 79 ASN A C 1
ATOM 678 O O . ASN A 1 87 ? 5.366 42.239 -48.580 1.00 36.23 79 ASN A O 1
ATOM 683 N N . GLY A 1 88 ? 3.879 40.613 -48.151 1.00 31.80 80 GLY A N 1
ATOM 684 C CA . GLY A 1 88 ? 2.922 41.526 -47.556 1.00 32.04 80 GLY A CA 1
ATOM 685 C C . GLY A 1 88 ? 2.039 42.278 -48.544 1.00 33.79 80 GLY A C 1
ATOM 686 O O . GLY A 1 88 ? 1.063 42.908 -48.152 1.00 35.32 80 GLY A O 1
ATOM 687 N N . SER A 1 89 ? 2.357 42.220 -49.830 1.00 32.22 81 SER A N 1
ATOM 688 C CA . SER A 1 89 ? 1.550 42.936 -50.809 1.00 31.77 81 SER A CA 1
ATOM 689 C C . SER A 1 89 ? 0.481 42.050 -51.416 1.00 30.57 81 SER A C 1
ATOM 690 O O . SER A 1 89 ? 0.692 40.849 -51.615 1.00 31.84 81 SER A O 1
ATOM 693 N N . PHE A 1 90 ? -0.677 42.639 -51.691 1.00 29.04 82 PHE A N 1
ATOM 694 C CA . PHE A 1 90 ? -1.756 41.910 -52.345 1.00 27.73 82 PHE A CA 1
ATOM 695 C C . PHE A 1 90 ? -1.425 41.992 -53.819 1.00 28.60 82 PHE A C 1
ATOM 696 O O . PHE A 1 90 ? -1.015 43.047 -54.304 1.00 30.54 82 PHE A O 1
ATOM 704 N N . VAL A 1 91 ? -1.571 40.884 -54.526 1.00 27.25 83 VAL A N 1
ATOM 705 C CA . VAL A 1 91 ? -1.350 40.879 -55.959 1.00 25.87 83 VAL A CA 1
ATOM 706 C C . VAL A 1 91 ? -2.671 40.335 -56.456 1.00 26.29 83 VAL A C 1
ATOM 707 O O . VAL A 1 91 ? -3.010 39.190 -56.203 1.00 27.03 83 VAL A O 1
ATOM 711 N N . LEU A 1 92 ? -3.438 41.163 -57.149 1.00 26.28 84 LEU A N 1
ATOM 712 C CA . LEU A 1 92 ? -4.735 40.701 -57.589 1.00 25.14 84 LEU A CA 1
ATOM 713 C C . LEU A 1 92 ? -5.236 41.234 -58.908 1.00 24.42 84 LEU A C 1
ATOM 714 O O . LEU A 1 92 ? -4.807 42.288 -59.393 1.00 23.44 84 LEU A O 1
ATOM 719 N N . THR A 1 93 ? -6.156 40.474 -59.481 1.00 23.97 85 THR A N 1
ATOM 720 C CA . THR A 1 93 ? -6.808 40.848 -60.719 1.00 25.73 85 THR A CA 1
ATOM 721 C C . THR A 1 93 ? -7.434 42.180 -60.319 1.00 27.33 85 THR A C 1
ATOM 722 O O . THR A 1 93 ? -8.002 42.277 -59.234 1.00 27.44 85 THR A O 1
ATOM 726 N N . TYR A 1 94 ? -7.330 43.208 -61.156 1.00 26.96 86 TYR A N 1
ATOM 727 C CA . TYR A 1 94 ? -7.891 44.489 -60.748 1.00 29.20 86 TYR A CA 1
ATOM 728 C C . TYR A 1 94 ? -9.405 44.478 -60.562 1.00 31.30 86 TYR A C 1
ATOM 729 O O . TYR A 1 94 ? -9.976 45.405 -59.983 1.00 30.51 86 TYR A O 1
ATOM 738 N N . ARG A 1 95 ? -10.061 43.421 -61.023 1.00 33.87 87 ARG A N 1
ATOM 739 C CA . ARG A 1 95 ? -11.506 43.335 -60.857 1.00 38.08 87 ARG A CA 1
ATOM 740 C C . ARG A 1 95 ? -11.901 42.860 -59.455 1.00 37.31 87 ARG A C 1
ATOM 741 O O . ARG A 1 95 ? -13.083 42.702 -59.150 1.00 36.55 87 ARG A O 1
ATOM 749 N N . TYR A 1 96 ? -10.906 42.635 -58.601 1.00 35.61 88 TYR A N 1
ATOM 750 C CA . TYR A 1 96 ? -11.171 42.221 -57.230 1.00 34.40 88 TYR A CA 1
ATOM 751 C C . TYR A 1 96 ? -10.924 43.410 -56.307 1.00 34.68 88 TYR A C 1
ATOM 752 O O . TYR A 1 96 ? -11.261 43.363 -55.124 1.00 34.88 88 TYR A O 1
ATOM 761 N N . LEU A 1 97 ? -10.337 44.471 -56.859 1.00 32.61 89 LEU A N 1
ATOM 762 C CA . LEU A 1 97 ? -10.015 45.678 -56.096 1.00 34.21 89 LEU A CA 1
ATOM 763 C C . LEU A 1 97 ? -11.168 46.271 -55.308 1.00 35.34 89 LEU A C 1
ATOM 764 O O . LEU A 1 97 ? -11.064 46.480 -54.099 1.00 34.73 89 LEU A O 1
ATOM 769 N N . LYS A 1 98 ? -12.257 46.568 -56.005 1.00 35.50 90 LYS A N 1
ATOM 770 C CA . LYS A 1 98 ? -13.419 47.157 -55.364 1.00 36.12 90 LYS A CA 1
ATOM 771 C C . LYS A 1 98 ? -13.832 46.341 -54.147 1.00 33.84 90 LYS A C 1
ATOM 772 O O . LYS A 1 98 ? -13.993 46.878 -53.056 1.00 34.19 90 LYS A O 1
ATOM 778 N N . ALA A 1 99 ? -13.992 45.040 -54.326 1.00 31.73 91 ALA A N 1
ATOM 779 C CA . ALA A 1 99 ? -14.377 44.188 -53.208 1.00 31.06 91 ALA A CA 1
ATOM 780 C C . ALA A 1 99 ? -13.296 44.161 -52.121 1.00 29.43 91 ALA A C 1
ATOM 781 O O . ALA A 1 99 ? -13.598 44.092 -50.932 1.00 29.26 91 ALA A O 1
ATOM 783 N N . THR A 1 100 ? -12.037 44.223 -52.531 1.00 26.47 92 THR A N 1
ATOM 784 C CA . THR A 1 100 ? -10.934 44.175 -51.581 1.00 28.31 92 THR A CA 1
ATOM 785 C C . THR A 1 100 ? -10.795 45.453 -50.752 1.00 28.42 92 THR A C 1
ATOM 786 O O . THR A 1 100 ? -10.605 45.401 -49.534 1.00 26.93 92 THR A O 1
ATOM 790 N N . LEU A 1 101 ? -10.886 46.598 -51.417 1.00 28.02 93 LEU A N 1
ATOM 791 C CA . LEU A 1 101 ? -10.773 47.871 -50.736 1.00 28.29 93 LEU A CA 1
ATOM 792 C C . LEU A 1 101 ? -11.934 48.040 -49.777 1.00 27.95 93 LEU A C 1
ATOM 793 O O . LEU A 1 101 ? -11.782 48.648 -48.724 1.00 28.90 93 LEU A O 1
ATOM 798 N N . ALA A 1 102 ? -13.094 47.499 -50.142 1.00 27.67 94 ALA A N 1
ATOM 799 C CA . ALA A 1 102 ? -14.263 47.576 -49.271 1.00 26.92 94 ALA A CA 1
ATOM 800 C C . ALA A 1 102 ? -14.038 46.677 -48.058 1.00 27.96 94 ALA A C 1
ATOM 801 O O . ALA A 1 102 ? -14.381 47.051 -46.945 1.00 29.03 94 ALA A O 1
ATOM 803 N N . ASP A 1 103 ? -13.481 45.482 -48.274 1.00 29.99 95 ASP A N 1
ATOM 804 C CA . ASP A 1 103 ? -13.191 44.580 -47.152 1.00 28.90 95 ASP A CA 1
ATOM 805 C C . ASP A 1 103 ? -12.163 45.265 -46.243 1.00 27.12 95 ASP A C 1
ATOM 806 O O . ASP A 1 103 ? -12.251 45.170 -45.027 1.00 24.58 95 ASP A O 1
ATOM 811 N N . ILE A 1 104 ? -11.187 45.946 -46.842 1.00 25.8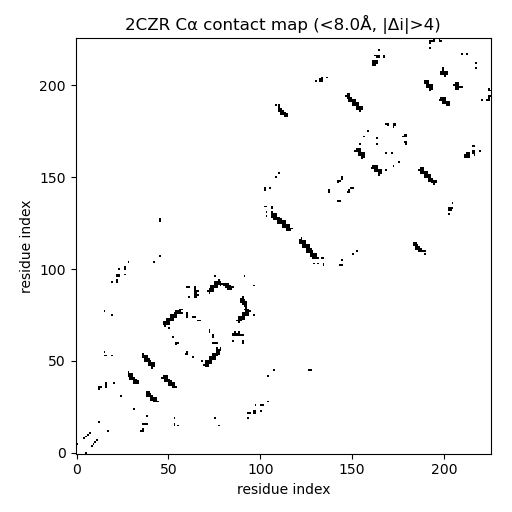7 96 ILE A N 1
ATOM 812 C CA . ILE A 1 104 ? -10.164 46.644 -46.066 1.00 26.87 96 ILE A CA 1
ATOM 813 C C . ILE A 1 104 ? -10.833 47.703 -45.192 1.00 28.19 96 ILE A C 1
ATOM 814 O O . ILE A 1 104 ? -10.529 47.823 -43.998 1.00 25.96 96 ILE A O 1
ATOM 819 N N . ASN A 1 105 ? -11.749 48.458 -45.796 1.00 26.69 97 ASN A N 1
ATOM 820 C CA . ASN A 1 105 ? -12.487 49.479 -45.071 1.00 27.18 97 ASN A CA 1
ATOM 821 C C . ASN A 1 105 ? -13.241 48.847 -43.900 1.00 26.08 97 ASN A C 1
ATOM 822 O O . ASN A 1 105 ? -13.247 49.386 -42.803 1.00 25.49 97 ASN A O 1
ATOM 827 N N . ASP A 1 106 ? -13.888 47.711 -44.138 1.00 25.74 98 ASP A N 1
ATOM 828 C CA . ASP A 1 106 ? -14.636 47.050 -43.073 1.00 27.38 98 ASP A CA 1
ATOM 829 C C . ASP A 1 106 ? -13.723 46.561 -41.958 1.00 27.90 98 ASP A C 1
ATOM 830 O O . ASP A 1 106 ? -14.185 46.299 -40.849 1.00 29.36 98 ASP A O 1
ATOM 835 N N . HIS A 1 107 ? -12.427 46.444 -42.247 1.00 27.86 99 HIS A N 1
ATOM 836 C CA . HIS A 1 107 ? -11.488 45.978 -41.236 1.00 25.90 99 HIS A CA 1
ATOM 837 C C . HIS A 1 107 ? -10.684 47.065 -40.521 1.00 26.05 99 HIS A C 1
ATOM 838 O O . HIS A 1 107 ? -9.812 46.766 -39.712 1.00 25.45 99 HIS A O 1
ATOM 845 N N . ILE A 1 108 ? -10.974 48.325 -40.820 1.00 24.48 100 ILE A N 1
ATOM 846 C CA . ILE A 1 108 ? -10.307 49.422 -40.130 1.00 26.91 100 ILE A CA 1
ATOM 847 C C . ILE A 1 108 ? -11.363 49.817 -39.104 1.00 27.92 100 ILE A C 1
ATOM 848 O O . ILE A 1 108 ? -12.277 50.586 -39.394 1.00 27.19 100 ILE A O 1
ATOM 853 N N . VAL A 1 109 ? -11.238 49.265 -37.904 1.00 28.35 101 VAL A N 1
ATOM 854 C CA . VAL A 1 109 ? -12.220 49.487 -36.855 1.00 28.90 101 VAL A CA 1
ATOM 855 C C . VAL A 1 109 ? -11.864 50.452 -35.717 1.00 28.90 101 VAL A C 1
ATOM 856 O O . VAL A 1 109 ? -10.766 50.413 -35.159 1.00 31.95 101 VAL A O 1
ATOM 860 N N . TRP A 1 110 ? -12.815 51.317 -35.381 1.00 28.15 102 TRP A N 1
ATOM 861 C CA . TRP A 1 110 ? -12.638 52.269 -34.300 1.00 28.41 102 TRP A CA 1
ATOM 862 C C . TRP A 1 110 ? -12.462 51.478 -33.012 1.00 29.20 102 TRP A C 1
ATOM 863 O O . TRP A 1 110 ? -13.251 50.581 -32.707 1.00 25.61 102 TRP A O 1
ATOM 874 N N . SER A 1 111 ? -11.437 51.828 -32.245 1.00 30.29 103 SER A N 1
ATOM 875 C CA . SER A 1 111 ? -11.150 51.101 -31.023 1.00 33.43 103 SER A CA 1
ATOM 876 C C . SER A 1 111 ? -11.069 51.959 -29.764 1.00 32.68 103 SER A C 1
ATOM 877 O O . SER A 1 111 ? -10.873 51.438 -28.667 1.00 33.50 103 SER A O 1
ATOM 880 N N . GLY A 1 112 ? -11.213 53.268 -29.915 1.00 30.43 104 GLY A N 1
ATOM 881 C CA . GLY A 1 112 ? -11.146 54.127 -28.753 1.00 29.74 104 GLY A CA 1
ATOM 882 C C . GLY A 1 112 ? -10.827 55.552 -29.119 1.00 29.94 104 GLY A C 1
ATOM 883 O O . GLY A 1 112 ? -10.745 55.903 -30.292 1.00 31.53 104 GLY A O 1
ATOM 884 N N . PHE A 1 113 ? -10.631 56.382 -28.109 1.00 30.34 105 PHE A N 1
ATOM 885 C CA . PHE A 1 113 ? -10.336 57.784 -28.347 1.00 30.18 105 PHE A CA 1
ATOM 886 C C . PHE A 1 113 ? -9.616 58.324 -27.127 1.00 31.06 105 PHE A C 1
ATOM 887 O O . PHE A 1 113 ? -9.604 57.703 -26.067 1.00 31.30 105 PHE A O 1
ATOM 895 N N . LYS A 1 114 ? -9.044 59.504 -27.278 1.00 32.06 106 LYS A N 1
ATOM 896 C CA . LYS A 1 114 ? -8.328 60.135 -26.198 1.00 33.94 106 LYS A CA 1
ATOM 897 C C . LYS A 1 114 ? -8.560 61.627 -26.421 1.00 34.34 106 LYS A C 1
ATOM 898 O O . LYS A 1 114 ? -8.547 62.093 -27.560 1.00 30.10 106 LYS A O 1
ATOM 904 N N . VAL A 1 115 ? -8.808 62.368 -25.349 1.00 33.57 107 VAL A N 1
ATOM 905 C CA . VAL A 1 115 ? -9.001 63.798 -25.488 1.00 36.36 107 VAL A CA 1
ATOM 906 C C . VAL A 1 115 ? -7.657 64.470 -25.201 1.00 37.35 107 VAL A C 1
ATOM 907 O O . VAL A 1 115 ? -7.036 64.210 -24.171 1.00 36.34 107 VAL A O 1
ATOM 911 N N . VAL A 1 116 ? -7.201 65.320 -26.112 1.00 39.56 108 VAL A N 1
ATOM 912 C CA . VAL A 1 116 ? -5.931 66.003 -25.904 1.00 43.09 108 VAL A CA 1
ATOM 913 C C . VAL A 1 116 ? -6.053 67.522 -25.945 1.00 46.03 108 VAL A C 1
ATOM 914 O O . VAL A 1 116 ? -6.949 68.077 -26.586 1.00 45.39 108 VAL A O 1
ATOM 918 N N . GLU A 1 117 ? -5.138 68.181 -25.244 1.00 48.71 109 GLU A N 1
ATOM 919 C CA . GLU A 1 117 ? -5.087 69.630 -25.196 1.00 52.45 109 GLU A CA 1
ATOM 920 C C . GLU A 1 117 ? -4.421 70.014 -26.508 1.00 54.12 109 GLU A C 1
ATOM 921 O O . GLU A 1 117 ? -3.525 69.310 -26.973 1.00 54.59 109 GLU A O 1
ATOM 927 N N . ASP A 1 118 ? -4.865 71.107 -27.115 1.00 57.00 110 ASP A N 1
ATOM 928 C CA . ASP A 1 118 ? -4.276 71.551 -28.372 1.00 60.74 110 ASP A CA 1
ATOM 929 C C . ASP A 1 118 ? -4.593 73.004 -28.693 1.00 62.67 110 ASP A C 1
ATOM 930 O O . ASP A 1 118 ? -5.727 73.347 -29.034 1.00 63.32 110 ASP A O 1
ATOM 935 N N . ASN A 1 119 ? -3.575 73.851 -28.592 1.00 64.15 111 ASN A N 1
ATOM 936 C CA . ASN A 1 119 ? -3.730 75.269 -28.875 1.00 64.58 111 ASN A CA 1
ATOM 937 C C . ASN A 1 119 ? -4.889 75.842 -28.068 1.00 63.35 111 ASN A C 1
ATOM 938 O O . ASN A 1 119 ? -5.713 76.585 -28.595 1.00 64.06 111 ASN A O 1
ATOM 943 N N . GLY A 1 120 ? -4.951 75.478 -26.790 1.00 62.16 112 GLY A N 1
ATOM 944 C CA . GLY A 1 120 ? -6.001 75.981 -25.921 1.00 5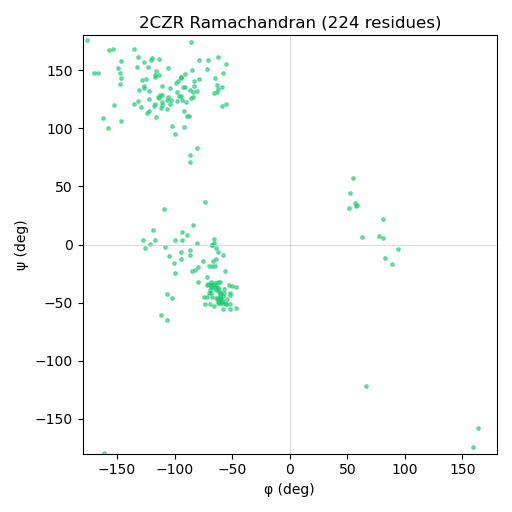9.52 112 GLY A CA 1
ATOM 945 C C . GLY A 1 120 ? -7.355 75.297 -26.005 1.00 58.13 112 GLY A C 1
ATOM 946 O O . GLY A 1 120 ? -8.308 75.742 -25.368 1.00 58.75 112 GLY A O 1
ATOM 947 N N . LYS A 1 121 ? -7.461 74.224 -26.782 1.00 56.12 113 LYS A N 1
ATOM 948 C CA . LYS A 1 121 ? -8.732 73.517 -26.903 1.00 52.32 113 LYS A CA 1
ATOM 949 C C . LYS A 1 121 ? -8.546 72.022 -26.729 1.00 48.93 113 LYS A C 1
ATOM 950 O O . LYS A 1 121 ? -7.435 71.509 -26.840 1.00 47.43 113 LYS A O 1
ATOM 956 N N . LEU A 1 122 ? -9.645 71.331 -26.444 1.00 44.53 114 LEU A N 1
ATOM 957 C CA . LEU A 1 122 ? -9.618 69.892 -26.264 1.00 40.00 114 LEU A CA 1
ATOM 958 C C . LEU A 1 122 ? -9.968 69.257 -27.601 1.00 39.06 114 LEU A C 1
ATOM 959 O O . LEU A 1 122 ? -10.979 69.595 -28.213 1.00 39.66 114 LEU A O 1
ATOM 964 N N . VAL A 1 123 ? -9.119 68.342 -28.052 1.00 36.87 115 VAL A N 1
ATOM 965 C CA . VAL A 1 123 ? -9.322 67.671 -29.326 1.00 36.27 115 VAL A CA 1
ATOM 966 C C . VAL A 1 123 ? -9.385 66.161 -29.155 1.00 35.85 115 VAL A C 1
ATOM 967 O O . VAL A 1 123 ? -8.543 65.568 -28.479 1.00 35.39 115 VAL A O 1
ATOM 971 N N . GLN A 1 124 ? -10.388 65.538 -29.766 1.00 35.20 116 GLN A N 1
ATOM 972 C CA . GLN A 1 124 ? -10.523 64.098 -29.660 1.00 33.47 116 GLN A CA 1
ATOM 973 C C . GLN A 1 124 ? -9.651 63.378 -30.676 1.00 34.30 116 GLN A C 1
ATOM 974 O O . GLN A 1 124 ? -9.690 63.662 -31.874 1.00 33.48 116 GLN A O 1
ATOM 980 N N . GLU A 1 125 ? -8.851 62.452 -30.160 1.00 34.62 117 GLU A N 1
ATOM 981 C CA . GLU A 1 125 ? -7.961 61.632 -30.960 1.00 34.54 117 GLU A CA 1
ATOM 982 C C . GLU A 1 125 ? -8.547 60.232 -31.026 1.00 33.11 117 GLU A C 1
ATOM 983 O O . GLU A 1 125 ? -8.677 59.552 -30.012 1.00 33.20 117 GLU A O 1
ATOM 989 N N . ASP A 1 126 ? -8.899 59.799 -32.223 1.00 32.16 118 ASP A N 1
ATOM 990 C CA . ASP A 1 126 ? -9.480 58.487 -32.377 1.00 31.33 118 ASP A CA 1
ATOM 991 C C . ASP A 1 126 ? -8.427 57.425 -32.643 1.00 30.63 118 ASP A C 1
ATOM 992 O O . ASP A 1 126 ? -7.398 57.693 -33.259 1.00 29.04 118 ASP A O 1
ATOM 997 N N . VAL A 1 127 ? -8.688 56.221 -32.146 1.00 29.67 119 VAL A N 1
ATOM 998 C CA . VAL A 1 127 ? -7.786 55.102 -32.341 1.00 29.50 119 VAL A CA 1
ATOM 999 C C . VAL A 1 127 ? -8.453 54.098 -33.275 1.00 28.87 119 VAL A C 1
ATOM 1000 O O . VAL A 1 127 ? -9.553 53.628 -33.013 1.00 28.51 119 VAL A O 1
ATOM 1004 N N . TYR A 1 128 ? -7.785 53.796 -34.380 1.00 31.15 120 TYR A N 1
ATOM 1005 C CA . TYR A 1 128 ? -8.289 52.843 -35.360 1.00 31.43 120 TYR A CA 1
ATOM 1006 C C . TYR A 1 128 ? -7.333 51.667 -35.419 1.00 32.29 120 TYR A C 1
ATOM 1007 O O . TYR A 1 128 ? -6.132 51.813 -35.196 1.00 34.79 120 TYR A O 1
ATOM 1016 N N . GLU A 1 129 ? -7.864 50.495 -35.725 1.00 33.15 121 GLU A N 1
ATOM 1017 C CA . GLU A 1 129 ? -7.033 49.310 -35.794 1.00 32.36 121 GLU A CA 1
ATOM 1018 C C . GLU A 1 129 ? -7.324 48.570 -37.076 1.00 29.35 121 GLU A C 1
ATOM 1019 O O . GLU A 1 129 ? -8.469 48.218 -37.343 1.00 26.71 121 GLU A O 1
ATOM 1025 N N . TYR A 1 130 ? -6.290 48.348 -37.877 1.00 28.72 122 TYR A N 1
ATOM 1026 C CA . TYR A 1 130 ? -6.460 47.611 -39.121 1.00 29.33 122 TYR A CA 1
ATOM 1027 C C . TYR A 1 130 ? -6.300 46.125 -38.800 1.00 30.68 122 TYR A C 1
ATOM 1028 O O . TYR A 1 130 ? -5.205 45.663 -38.459 1.00 31.90 122 TYR A O 1
ATOM 1037 N N . LEU A 1 131 ? -7.406 45.390 -38.894 1.00 29.19 123 LEU A N 1
ATOM 1038 C CA . LEU A 1 131 ? -7.429 43.963 -38.598 1.00 28.94 123 LEU A CA 1
ATOM 1039 C C . LEU A 1 131 ? -7.052 43.128 -39.815 1.00 29.72 123 LEU A C 1
ATOM 1040 O O . LEU A 1 131 ? -7.897 42.442 -40.404 1.00 29.01 123 LEU A O 1
ATOM 1045 N N . GLY A 1 132 ? -5.777 43.184 -40.182 1.00 28.91 124 GLY A N 1
ATOM 1046 C CA . GLY A 1 132 ? -5.293 42.431 -41.325 1.00 30.83 124 GLY A CA 1
ATOM 1047 C C . GLY A 1 132 ? -5.449 40.928 -41.197 1.00 32.10 124 GLY A C 1
ATOM 1048 O O . GLY A 1 132 ? -5.809 40.263 -42.166 1.00 36.75 124 GLY A O 1
ATOM 1049 N N . ALA A 1 133 ? -5.184 40.378 -40.017 1.00 31.70 125 ALA A N 1
ATOM 1050 C CA . ALA A 1 133 ? -5.309 38.935 -39.817 1.00 32.18 125 ALA A CA 1
ATOM 1051 C C . ALA A 1 133 ? -6.751 38.485 -40.028 1.00 32.83 125 ALA A C 1
ATOM 1052 O O . ALA A 1 133 ? -7.012 37.485 -40.704 1.00 33.78 125 ALA A O 1
ATOM 1054 N N . ALA A 1 134 ? -7.691 39.219 -39.437 1.00 32.04 126 ALA A N 1
ATOM 1055 C CA . ALA A 1 134 ? -9.098 38.876 -39.585 1.00 30.60 126 ALA A CA 1
ATOM 1056 C C . ALA A 1 134 ? -9.504 39.101 -41.037 1.00 29.94 126 ALA A C 1
ATOM 1057 O O . ALA A 1 134 ? -10.295 38.339 -41.598 1.00 29.09 126 ALA A O 1
ATOM 1059 N N . LEU A 1 135 ? -8.950 40.141 -41.653 1.00 29.55 127 LEU A N 1
ATOM 1060 C 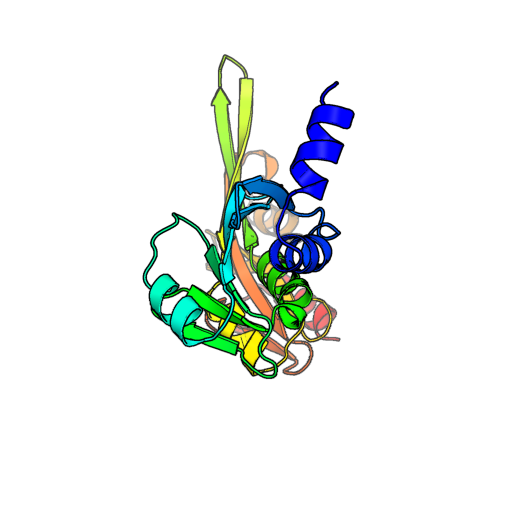CA . LEU A 1 135 ? -9.271 40.433 -43.043 1.00 28.81 127 LEU A CA 1
ATOM 1061 C C . LEU A 1 135 ? -8.982 39.214 -43.911 1.00 28.53 127 LEU A C 1
ATOM 1062 O O . LEU A 1 135 ? -9.827 38.778 -44.681 1.00 28.07 127 LEU A O 1
ATOM 1067 N N . VAL A 1 136 ? -7.779 38.671 -43.788 1.00 27.83 128 VAL A N 1
ATOM 1068 C CA . VAL A 1 136 ? -7.406 37.507 -44.579 1.00 29.61 128 VAL A CA 1
ATOM 1069 C C . VAL A 1 136 ? -8.296 36.310 -44.244 1.00 31.90 128 VAL A C 1
ATOM 1070 O O . VAL A 1 136 ? -8.673 35.543 -45.129 1.00 31.93 128 VAL A O 1
ATOM 1074 N N . ASN A 1 137 ? -8.645 36.160 -42.972 1.00 33.81 129 ASN A N 1
ATOM 1075 C CA . ASN A 1 137 ? -9.495 35.052 -42.555 1.00 36.34 129 ASN A CA 1
ATOM 1076 C C . ASN A 1 137 ? -10.875 35.163 -43.201 1.00 37.49 129 ASN A C 1
ATOM 1077 O O . ASN A 1 137 ? -11.408 34.179 -43.716 1.00 39.13 129 ASN A O 1
ATOM 1082 N N . HIS A 1 138 ? -11.451 36.361 -43.178 1.00 36.71 130 HIS A N 1
ATOM 1083 C CA . HIS A 1 138 ? -12.771 36.585 -43.764 1.00 36.23 130 HIS A CA 1
ATOM 1084 C C . HIS A 1 138 ? -12.803 36.436 -45.284 1.00 36.79 130 HIS A C 1
ATOM 1085 O O . HIS A 1 138 ? -13.807 36.005 -45.856 1.00 32.14 130 HIS A O 1
ATOM 1092 N N . ILE A 1 139 ? -11.716 36.823 -45.943 1.00 38.09 131 ILE A N 1
ATOM 1093 C CA . ILE A 1 139 ? -11.665 36.717 -47.393 1.00 40.61 131 ILE A CA 1
ATOM 1094 C C . ILE A 1 139 ? -11.622 35.245 -47.775 1.00 41.41 131 ILE A C 1
ATOM 1095 O O . ILE A 1 139 ? -12.230 34.828 -48.763 1.00 41.31 131 ILE A O 1
ATOM 1100 N N . LYS A 1 140 ? -10.924 34.451 -46.971 1.00 42.43 132 LYS A N 1
ATOM 1101 C CA . LYS A 1 140 ? -10.830 33.026 -47.236 1.00 44.99 132 LYS A CA 1
ATOM 1102 C C . LYS A 1 140 ? -12.172 32.339 -47.030 1.00 45.96 132 LYS A C 1
ATOM 1103 O O . LYS A 1 140 ? -12.507 31.392 -47.747 1.00 47.73 132 LYS A O 1
ATOM 1109 N N . ASN A 1 141 ? -12.941 32.811 -46.052 1.00 44.70 133 ASN A N 1
ATOM 1110 C CA . ASN A 1 141 ? -14.251 32.232 -45.785 1.00 42.67 133 ASN A CA 1
ATOM 1111 C C . ASN A 1 141 ? -15.310 33.009 -46.530 1.00 41.58 133 ASN A C 1
ATOM 1112 O O . ASN A 1 141 ? -16.504 32.836 -46.299 1.00 41.69 133 ASN A O 1
ATOM 1117 N N . ASN A 1 142 ? -14.866 33.883 -47.421 1.00 40.60 134 ASN A N 1
ATOM 1118 C CA . ASN A 1 142 ? -15.800 34.665 -48.208 1.00 40.56 134 ASN A CA 1
ATOM 1119 C C . ASN A 1 142 ? -16.817 35.351 -47.284 1.00 40.62 134 ASN A C 1
ATOM 1120 O O . ASN A 1 142 ? -17.972 35.557 -47.660 1.00 41.89 134 ASN A O 1
ATOM 1125 N N . ALA A 1 143 ? -16.377 35.697 -46.076 1.00 38.82 135 ALA A N 1
ATOM 1126 C CA . ALA A 1 143 ? -17.230 36.356 -45.089 1.00 38.38 135 ALA A CA 1
ATOM 1127 C C . ALA A 1 143 ? -17.355 37.857 -45.349 1.00 38.95 135 ALA A C 1
ATOM 1128 O O . ALA A 1 143 ? -16.361 38.544 -45.561 1.00 39.12 135 ALA A O 1
ATOM 1130 N N . LEU A 1 144 ? -18.582 38.360 -45.324 1.00 40.05 136 LEU A N 1
ATOM 1131 C CA . LEU A 1 144 ? -18.840 39.776 -45.553 1.00 41.74 136 LEU A CA 1
ATOM 1132 C C . LEU A 1 144 ? -19.365 40.482 -44.310 1.00 41.82 136 LEU A C 1
ATOM 1133 O O . LEU A 1 144 ? -20.332 40.035 -43.690 1.00 39.18 136 LEU A O 1
ATOM 1138 N N . ALA A 1 145 ? -18.731 41.594 -43.951 1.00 42.16 137 ALA A N 1
ATOM 1139 C CA . ALA A 1 145 ? -19.162 42.351 -42.782 1.00 42.09 137 ALA A CA 1
ATOM 1140 C C . ALA A 1 145 ? -20.577 42.868 -43.021 1.00 42.05 137 ALA A C 1
ATOM 1141 O O . ALA A 1 145 ? -20.901 43.349 -44.106 1.00 41.35 137 ALA A O 1
ATOM 1143 N N . GLY A 1 146 ? -21.417 42.762 -42.001 1.00 42.82 138 GLY A N 1
ATOM 1144 C CA . GLY A 1 146 ? -22.781 43.229 -42.126 1.00 44.06 138 GLY A CA 1
ATOM 1145 C C . GLY A 1 146 ? -23.687 42.139 -42.648 1.00 45.51 138 GLY A C 1
ATOM 1146 O O . GLY A 1 146 ? -24.909 42.230 -42.538 1.00 45.83 138 GLY A O 1
ATOM 1147 N N . GLN A 1 147 ? -23.085 41.098 -43.214 1.00 46.47 139 GLN A N 1
ATOM 1148 C CA . GLN A 1 147 ? -23.850 39.984 -43.758 1.00 46.33 139 GLN A CA 1
ATOM 1149 C C . GLN A 1 147 ? -23.635 38.714 -42.928 1.00 44.23 139 GLN A C 1
ATOM 1150 O O . GLN A 1 147 ? -24.583 38.173 -42.350 1.00 44.80 139 GLN A O 1
ATOM 1156 N N . ASP A 1 148 ? -22.389 38.252 -42.854 1.00 40.79 140 ASP A N 1
ATOM 1157 C CA . ASP A 1 148 ? -22.069 37.044 -42.099 1.00 38.94 140 ASP A CA 1
ATOM 1158 C C . ASP A 1 148 ? -21.619 37.368 -40.681 1.00 37.74 140 ASP A C 1
ATOM 1159 O O . ASP A 1 148 ? -21.531 36.483 -39.836 1.00 39.08 140 ASP A O 1
ATOM 1164 N N . TYR A 1 149 ? -21.333 38.637 -40.419 1.00 35.49 141 TYR A N 1
ATOM 1165 C CA . TYR A 1 149 ? -20.873 39.039 -39.094 1.00 33.52 141 TYR A CA 1
ATOM 1166 C C . TYR A 1 149 ? -20.724 40.548 -39.049 1.00 32.13 141 TYR A C 1
ATOM 1167 O O . TYR A 1 149 ? -20.901 41.229 -40.052 1.00 32.27 141 TYR A O 1
ATOM 1176 N N . ILE A 1 150 ? -20.385 41.052 -37.869 1.00 32.04 142 ILE A N 1
ATOM 1177 C CA . ILE A 1 150 ? -20.118 42.471 -37.667 1.00 29.75 142 ILE A CA 1
ATOM 1178 C C . ILE A 1 150 ? -19.094 42.519 -36.567 1.00 29.04 142 ILE A C 1
ATOM 1179 O O . ILE A 1 150 ? -19.021 41.609 -35.743 1.00 29.46 142 ILE A O 1
ATOM 1184 N N . PHE A 1 151 ? -18.280 43.562 -36.582 1.00 29.47 143 PHE A N 1
ATOM 1185 C CA . PHE A 1 151 ? -17.288 43.775 -35.549 1.00 29.27 143 PHE A CA 1
ATOM 1186 C C . PHE A 1 151 ? -18.012 44.690 -34.586 1.00 30.44 143 PHE A C 1
ATOM 1187 O O . PHE A 1 151 ? -18.800 45.531 -35.011 1.00 31.09 143 PHE A O 1
ATOM 1195 N N . TRP A 1 152 ? -17.775 44.517 -33.294 1.00 31.64 144 TRP A N 1
ATOM 1196 C CA . TRP A 1 152 ? -18.427 45.362 -32.313 1.00 32.05 144 TRP A CA 1
ATOM 1197 C C . TRP A 1 152 ? -17.468 45.564 -31.154 1.00 32.45 144 TRP A C 1
ATOM 1198 O O . TRP A 1 152 ? -16.730 44.659 -30.784 1.00 32.45 144 TRP A O 1
ATOM 1209 N N . GLN A 1 153 ? -17.466 46.760 -30.583 1.00 34.79 145 GLN A N 1
ATOM 1210 C CA . GLN A 1 153 ? -16.557 47.049 -29.487 1.00 34.40 145 GLN A CA 1
ATOM 1211 C C . GLN A 1 153 ? -17.135 46.773 -28.116 1.00 37.32 145 GLN A C 1
ATOM 1212 O O . GLN A 1 153 ? -18.293 47.101 -27.821 1.00 39.30 145 GLN A O 1
ATOM 1218 N N . PHE A 1 154 ? -16.315 46.142 -27.286 1.00 37.84 146 PHE A N 1
ATOM 1219 C CA . PHE A 1 154 ? -16.693 45.821 -25.927 1.00 37.96 146 PHE A CA 1
ATOM 1220 C C . PHE A 1 154 ? -15.642 46.421 -25.010 1.00 39.45 146 PHE A C 1
ATOM 1221 O O . PHE A 1 154 ? -14.452 46.427 -25.324 1.00 40.22 146 PHE A O 1
ATOM 1229 N N . TYR A 1 155 ? -16.097 46.928 -23.876 1.00 40.50 147 TYR A N 1
ATOM 1230 C CA . TYR A 1 155 ? -15.212 47.534 -22.900 1.00 42.22 147 TYR A CA 1
ATOM 1231 C C . TYR A 1 155 ? -14.909 46.516 -21.808 1.00 44.13 147 TYR A C 1
ATOM 1232 O O . TYR A 1 155 ? -15.788 45.772 -21.371 1.00 41.76 147 TYR A O 1
ATOM 1241 N N . LYS A 1 156 ? -13.655 46.481 -21.382 1.00 47.86 148 LYS A N 1
ATOM 1242 C CA . LYS A 1 156 ? -13.228 45.570 -20.328 1.00 52.28 148 LYS A CA 1
ATOM 1243 C C . LYS A 1 156 ? -13.371 46.336 -19.020 1.00 53.90 148 LYS A C 1
ATOM 1244 O O . LYS A 1 156 ? -12.532 47.172 -18.690 1.00 55.54 148 LYS A O 1
ATOM 1250 N N . CYS A 1 157 ? -14.441 46.060 -18.284 1.00 56.52 149 CYS A N 1
ATOM 1251 C CA . CYS A 1 157 ? -14.702 46.748 -17.025 1.00 59.40 149 CYS A CA 1
ATOM 1252 C C . CYS A 1 157 ? -13.591 46.592 -15.992 1.00 61.57 149 CYS A C 1
ATOM 1253 O O . CYS A 1 157 ? -13.275 45.485 -15.558 1.00 61.86 149 CYS A O 1
ATOM 1256 N N . GLU A 1 158 ? -13.017 47.723 -15.595 1.00 64.59 150 GLU A N 1
ATOM 1257 C CA . GLU A 1 158 ? -11.939 47.765 -14.612 1.00 67.71 150 GLU A CA 1
ATOM 1258 C C . GLU A 1 158 ? -12.412 47.359 -13.217 1.00 69.53 150 GLU A C 1
ATOM 1259 O O . GLU A 1 158 ? -11.626 47.339 -12.270 1.00 70.26 150 GLU A O 1
ATOM 1265 N N . GLU A 1 159 ? -13.695 47.039 -13.091 1.00 71.50 151 GLU A N 1
ATOM 1266 C CA . GLU A 1 159 ? -14.255 46.651 -11.801 1.00 72.96 151 GLU A CA 1
ATOM 1267 C C . GLU A 1 159 ? -14.564 45.162 -11.675 1.00 72.97 151 GLU A C 1
ATOM 1268 O O . GLU A 1 159 ? -14.289 44.558 -10.638 1.00 73.88 151 GLU A O 1
ATOM 1274 N N . CYS A 1 160 ? -15.136 44.569 -12.719 1.00 71.79 152 CYS A N 1
ATOM 1275 C CA . CYS A 1 160 ? -15.465 43.149 -12.679 1.00 70.03 152 CYS A CA 1
ATOM 1276 C C . CYS A 1 160 ? -14.792 42.348 -13.791 1.00 68.35 152 CYS A C 1
ATOM 1277 O O . CYS A 1 160 ? -14.981 41.133 -13.890 1.00 68.56 152 CYS A O 1
ATOM 1280 N N . GLY A 1 161 ? -14.009 43.032 -14.623 1.00 66.17 153 GLY A N 1
ATOM 1281 C CA . GLY A 1 161 ? -13.302 42.366 -15.705 1.00 63.35 153 GLY A CA 1
ATOM 1282 C C . GLY A 1 161 ? -14.187 41.716 -16.753 1.00 62.24 153 GLY A C 1
ATOM 1283 O O . GLY A 1 161 ? -13.703 41.016 -17.645 1.00 63.16 153 GLY A O 1
ATOM 1284 N N . LYS A 1 162 ? -15.492 41.931 -16.647 1.00 59.38 154 LYS A N 1
ATOM 1285 C CA . LYS A 1 162 ? -16.421 41.363 -17.606 1.00 55.79 154 LYS A CA 1
ATOM 1286 C C . LYS A 1 162 ? -16.506 42.292 -18.809 1.00 53.66 154 LYS A C 1
ATOM 1287 O O . LYS A 1 162 ? -16.321 43.500 -18.681 1.00 51.71 154 LYS A O 1
ATOM 1293 N N . TYR A 1 163 ? -16.765 41.716 -19.977 1.00 51.76 155 TYR A N 1
ATOM 1294 C CA . TYR A 1 163 ? -16.897 42.496 -21.199 1.00 48.48 155 TYR A CA 1
ATOM 1295 C C . TYR A 1 163 ? -18.333 42.977 -21.341 1.00 46.39 155 TYR A C 1
ATOM 1296 O O . TYR A 1 163 ? -19.275 42.207 -21.163 1.00 45.98 155 TYR A O 1
ATOM 1305 N N . VAL A 1 164 ? -18.494 44.257 -21.648 1.00 44.20 156 VAL A N 1
ATOM 1306 C CA . VAL A 1 164 ? -19.815 44.826 -21.833 1.00 43.54 156 VAL A CA 1
ATOM 1307 C C . VAL A 1 164 ? -19.826 45.613 -23.130 1.00 42.11 156 VAL A C 1
ATOM 1308 O O . VAL A 1 164 ? -18.913 46.388 -23.402 1.00 43.15 156 VAL A O 1
ATOM 1312 N N . ASP A 1 165 ? -20.852 45.396 -23.944 1.00 41.03 157 ASP A N 1
ATOM 1313 C CA . ASP A 1 165 ? -20.940 46.099 -25.207 1.00 40.05 157 ASP A CA 1
ATOM 1314 C C . ASP A 1 165 ? -20.930 47.597 -24.934 1.00 40.89 157 ASP A C 1
ATOM 1315 O O . ASP A 1 165 ? -21.428 48.063 -23.910 1.00 40.31 157 ASP A O 1
ATOM 1320 N N . ILE A 1 166 ? -20.355 48.345 -25.863 1.00 41.91 158 ILE A N 1
ATOM 1321 C CA . ILE A 1 166 ? -20.221 49.784 -25.726 1.00 42.08 158 ILE A CA 1
ATOM 1322 C C . ILE A 1 166 ? -21.485 50.565 -25.359 1.00 43.41 158 ILE A C 1
ATOM 1323 O O . ILE A 1 166 ? -21.410 51.538 -24.614 1.00 41.79 158 ILE A O 1
ATOM 1328 N N . GLU A 1 167 ? -22.642 50.150 -25.862 1.00 45.71 159 GLU A N 1
ATOM 1329 C CA . GLU A 1 167 ? -23.878 50.872 -25.549 1.00 48.49 159 GLU A CA 1
ATOM 1330 C C . GLU A 1 167 ? -24.365 50.697 -24.109 1.00 48.77 159 GLU A C 1
ATOM 1331 O O . GLU A 1 167 ? -24.921 51.625 -23.533 1.00 49.61 159 GLU A O 1
ATOM 1337 N N . ASN A 1 168 ? -24.163 49.515 -23.532 1.00 49.35 160 ASN A N 1
ATOM 1338 C CA . ASN A 1 168 ? -24.583 49.261 -22.156 1.00 49.74 160 ASN A CA 1
ATOM 1339 C C . ASN A 1 168 ? -23.477 49.631 -21.171 1.00 49.86 160 ASN A C 1
ATOM 1340 O O . ASN A 1 168 ? -23.573 49.346 -19.975 1.00 50.41 160 ASN A O 1
ATOM 1345 N N . LEU A 1 169 ? -22.423 50.263 -21.669 1.00 49.06 161 LEU A N 1
ATOM 1346 C CA . LEU A 1 169 ? -21.312 50.631 -20.807 1.00 49.13 161 LEU A CA 1
ATOM 1347 C C . LEU A 1 169 ? -21.686 51.743 -19.824 1.00 50.19 161 LEU A C 1
ATOM 1348 O O . LEU A 1 169 ? -21.279 51.720 -18.659 1.00 48.93 161 LEU A O 1
ATOM 1353 N N . GLU A 1 170 ? -22.470 52.706 -20.296 1.00 51.04 162 GLU A N 1
ATOM 1354 C CA . GLU A 1 170 ? -22.900 53.826 -19.470 1.00 52.65 162 GLU A CA 1
ATOM 1355 C C . GLU A 1 170 ? -23.642 53.307 -18.239 1.00 52.83 162 GLU A C 1
ATOM 1356 O O . GLU A 1 170 ? -23.273 53.603 -17.100 1.00 52.91 162 GLU A O 1
ATOM 1362 N N . ALA A 1 171 ? -24.683 52.518 -18.476 1.00 52.39 163 ALA A N 1
ATOM 1363 C CA . ALA A 1 171 ? -25.474 51.957 -17.391 1.00 52.86 163 ALA A CA 1
ATOM 1364 C C . ALA A 1 171 ? -24.633 51.035 -16.517 1.00 52.74 163 ALA A C 1
ATOM 1365 O O . ALA A 1 171 ? -24.798 51.006 -15.298 1.00 53.80 163 ALA A O 1
ATOM 1367 N N . HIS A 1 172 ? -23.730 50.286 -17.144 1.00 51.65 164 HIS A N 1
ATOM 1368 C CA . HIS A 1 172 ? -22.867 49.354 -16.425 1.00 50.11 164 HIS A CA 1
ATOM 1369 C C . HIS A 1 172 ? -21.938 50.028 -15.410 1.00 50.25 164 HIS A C 1
ATOM 1370 O O . HIS A 1 172 ? -21.828 49.584 -14.267 1.00 49.09 164 HIS A O 1
ATOM 1377 N N . LEU A 1 173 ? -21.254 51.085 -15.839 1.00 51.26 165 LEU A N 1
ATOM 1378 C CA . LEU A 1 173 ? -20.333 51.805 -14.963 1.00 51.62 165 LEU A CA 1
ATOM 1379 C C . LEU A 1 173 ? -21.097 52.525 -13.863 1.00 53.00 165 LEU A C 1
ATOM 1380 O O . LEU A 1 173 ? -20.605 52.685 -12.745 1.00 50.83 165 LEU A O 1
ATOM 1385 N N . ARG A 1 174 ? -22.310 52.951 -14.196 1.00 55.46 166 ARG A N 1
ATOM 1386 C CA . ARG A 1 174 ? -23.180 53.649 -13.260 1.00 58.53 166 ARG A CA 1
ATOM 1387 C C . ARG A 1 174 ? -23.415 52.760 -12.033 1.00 59.30 166 ARG A C 1
ATOM 1388 O O . ARG A 1 174 ? -23.274 53.200 -10.888 1.00 57.56 166 ARG A O 1
ATOM 1396 N N . GLU A 1 175 ? -23.757 51.502 -12.287 1.00 60.08 167 GLU A N 1
ATOM 1397 C CA . GLU A 1 175 ? -24.013 50.541 -11.223 1.00 61.64 167 GLU A CA 1
ATOM 1398 C C . GLU A 1 175 ? -22.769 50.292 -10.357 1.00 60.93 167 GLU A C 1
ATOM 1399 O O 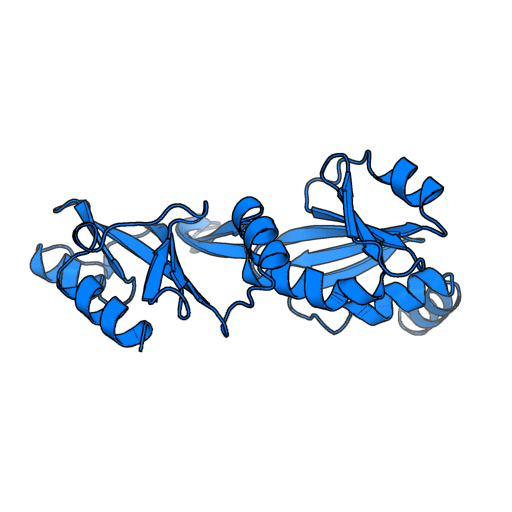. GLU A 1 175 ? -22.840 49.592 -9.348 1.00 61.73 167 GLU A O 1
ATOM 1405 N N . HIS A 1 176 ? -21.638 50.867 -10.758 1.00 59.63 168 HIS A N 1
ATOM 1406 C CA . HIS A 1 176 ? -20.386 50.727 -10.019 1.00 57.53 168 HIS A CA 1
ATOM 1407 C C . HIS A 1 176 ? -20.033 52.040 -9.335 1.00 56.79 168 HIS A C 1
ATOM 1408 O O . HIS A 1 176 ? -19.028 52.133 -8.631 1.00 56.18 168 HIS A O 1
ATOM 1415 N N . GLY A 1 177 ? -20.864 53.054 -9.550 1.00 55.45 169 GLY A N 1
ATOM 1416 C CA . GLY A 1 177 ? -20.614 54.355 -8.958 1.00 53.50 169 GLY A CA 1
ATOM 1417 C C . GLY A 1 177 ? -19.598 55.129 -9.776 1.00 52.40 169 GLY A C 1
ATOM 1418 O O . GLY A 1 177 ? -18.952 56.048 -9.271 1.00 52.58 169 GLY A O 1
ATOM 1419 N N . ILE A 1 178 ? -19.460 54.757 -11.046 1.00 50.39 170 ILE A N 1
ATOM 1420 C CA . ILE A 1 178 ? -18.508 55.402 -11.942 1.00 47.77 170 ILE A CA 1
ATOM 1421 C C . ILE A 1 178 ? -19.245 56.132 -13.058 1.00 46.79 170 ILE A C 1
ATOM 1422 O O . ILE A 1 178 ? -20.080 55.544 -13.743 1.00 45.76 170 ILE A O 1
ATOM 1427 N N . LYS A 1 179 ? -18.926 57.414 -13.233 1.00 45.25 171 LYS A N 1
ATOM 1428 C CA . LYS A 1 179 ? -19.561 58.250 -14.251 1.00 44.92 171 LYS A CA 1
ATOM 1429 C C . LYS A 1 179 ? -18.796 58.238 -15.573 1.00 44.09 171 LYS A C 1
ATOM 1430 O O . LYS A 1 179 ? -17.665 58.724 -15.662 1.00 43.84 171 LYS A O 1
ATOM 1436 N N . LEU A 1 180 ? -19.436 57.688 -16.601 1.00 43.26 172 LEU A N 1
ATOM 1437 C CA . LEU A 1 180 ? -18.838 57.580 -17.927 1.00 42.01 172 LEU A CA 1
ATOM 1438 C C . LEU A 1 180 ? -18.408 58.925 -18.514 1.00 41.42 172 LEU A C 1
ATOM 1439 O O . LEU A 1 180 ? -17.330 59.033 -19.105 1.00 40.48 172 LEU A O 1
ATOM 1444 N N . HIS A 1 181 ? -19.238 59.950 -18.342 1.00 40.41 173 HIS A N 1
ATOM 1445 C CA . HIS A 1 181 ? -18.925 61.264 -18.889 1.00 38.97 173 HIS A CA 1
ATOM 1446 C C . HIS A 1 181 ? -17.721 61.939 -18.259 1.00 37.88 173 HIS A C 1
ATOM 1447 O O . HIS A 1 181 ? -17.207 62.912 -18.797 1.00 37.67 173 HIS A O 1
ATOM 1454 N N . GLU A 1 182 ? -17.259 61.431 -17.123 1.00 38.39 174 GLU A N 1
ATOM 1455 C CA . GLU A 1 182 ? -16.089 62.029 -16.493 1.00 38.46 174 GLU A CA 1
ATOM 1456 C C . GLU A 1 182 ? -14.807 61.416 -17.080 1.00 36.95 174 GLU A C 1
ATOM 1457 O O . GLU A 1 182 ? -13.701 61.852 -16.767 1.00 36.21 174 GLU A O 1
ATOM 1463 N N . LYS A 1 183 ? -14.971 60.413 -17.946 1.00 36.00 175 LYS A N 1
ATOM 1464 C CA . LYS A 1 183 ? -13.839 59.749 -18.596 1.00 33.89 175 LYS A CA 1
ATOM 1465 C C . LYS A 1 183 ? -13.428 60.569 -19.813 1.00 31.65 175 LYS A C 1
ATOM 1466 O O . LYS A 1 183 ? -14.274 61.093 -20.527 1.00 32.47 175 LYS A O 1
ATOM 1472 N N . SER A 1 184 ? -12.128 60.681 -20.046 1.00 30.42 176 SER A N 1
ATOM 1473 C CA . SER A 1 184 ? -11.637 61.462 -21.166 1.00 30.79 176 SER A CA 1
ATOM 1474 C C . SER A 1 184 ? -10.857 60.585 -22.123 1.00 30.98 176 SER A C 1
ATOM 1475 O O . SER A 1 184 ? -10.155 61.071 -23.007 1.00 31.24 176 SER A O 1
ATOM 1478 N N . GLU A 1 185 ? -10.974 59.282 -21.929 1.00 31.94 177 GLU A N 1
ATOM 1479 C CA . GLU A 1 185 ? -10.294 58.330 -22.787 1.00 34.57 177 GLU A CA 1
ATOM 1480 C C . GLU A 1 185 ? -10.815 56.954 -22.478 1.00 34.28 177 GLU A C 1
ATOM 1481 O O . GLU A 1 185 ? -11.193 56.670 -21.343 1.00 35.57 177 GLU A O 1
ATOM 1487 N N . GLU A 1 186 ? -10.859 56.107 -23.497 1.00 33.22 178 GLU A N 1
ATOM 1488 C CA . GLU A 1 186 ? -11.271 54.735 -23.309 1.00 34.70 178 GLU A CA 1
ATOM 1489 C C . GLU A 1 186 ? -10.924 53.896 -24.523 1.00 34.55 178 GLU A C 1
ATOM 1490 O O . GLU A 1 186 ? -10.890 54.384 -25.654 1.00 32.62 178 GLU A O 1
ATOM 1496 N N . HIS A 1 187 ? -10.626 52.631 -24.259 1.00 34.00 179 HIS A N 1
ATOM 1497 C CA . HIS A 1 187 ? -10.238 51.697 -25.298 1.00 34.19 179 HIS A CA 1
ATOM 1498 C C . HIS A 1 187 ? -11.094 50.449 -25.187 1.00 33.99 179 HIS A C 1
ATOM 1499 O O . HIS A 1 187 ? -11.427 49.995 -24.084 1.00 34.89 179 HIS A O 1
ATOM 1506 N N . TYR A 1 188 ? -11.465 49.915 -26.344 1.00 32.81 180 TYR A N 1
ATOM 1507 C CA . TYR A 1 188 ? -12.313 48.744 -26.417 1.00 33.03 180 TYR A CA 1
ATOM 1508 C C . TYR A 1 188 ? -11.648 47.603 -27.150 1.00 33.57 180 TYR A C 1
ATOM 1509 O O . TYR A 1 188 ? -10.714 47.804 -27.921 1.00 33.15 180 TYR A O 1
ATOM 1518 N N . GLU A 1 189 ? -12.141 46.398 -26.899 1.00 35.66 181 GLU A N 1
ATOM 1519 C CA . GLU A 1 189 ? -11.653 45.215 -27.589 1.00 37.90 181 GLU A CA 1
ATOM 1520 C C . GLU A 1 189 ? -12.645 45.105 -28.736 1.00 37.30 181 GLU A C 1
ATOM 1521 O O . GLU A 1 189 ? -13.825 45.415 -28.559 1.00 36.69 181 GLU A O 1
ATOM 1527 N N . VAL A 1 190 ? -12.183 44.700 -29.912 1.00 36.97 182 VAL A N 1
ATOM 1528 C CA . VAL A 1 190 ? -13.104 44.547 -31.027 1.00 34.30 182 VAL A CA 1
ATOM 1529 C C . VAL A 1 190 ? -13.346 43.065 -31.204 1.00 33.16 182 VAL A C 1
ATOM 1530 O O . VAL A 1 190 ? -12.412 42.300 -31.410 1.00 34.49 182 VAL A O 1
ATOM 1534 N N . PHE A 1 191 ? -14.607 42.669 -31.096 1.00 32.10 183 PHE A N 1
ATOM 1535 C CA . PHE A 1 191 ? -14.997 41.278 -31.232 1.00 31.54 183 PHE A CA 1
ATOM 1536 C C . PHE A 1 191 ? -15.847 41.105 -32.478 1.00 32.12 183 PHE A C 1
ATOM 1537 O O . PHE A 1 191 ? -16.427 42.063 -32.991 1.00 31.46 183 PHE A O 1
ATOM 1545 N N . GLU A 1 192 ? -15.913 39.869 -32.958 1.00 33.64 184 GLU A N 1
ATOM 1546 C CA . GLU A 1 192 ? -16.708 39.539 -34.130 1.00 33.24 184 GLU A CA 1
ATOM 1547 C C . GLU A 1 192 ? -17.959 38.790 -33.671 1.00 33.57 184 GLU A C 1
ATOM 1548 O O . GLU A 1 192 ? -17.868 37.813 -32.934 1.00 32.34 184 GLU A O 1
ATOM 1554 N N . LEU A 1 193 ? -19.124 39.270 -34.086 1.00 33.87 185 LEU A N 1
ATOM 1555 C CA . LEU A 1 193 ? -20.374 38.602 -33.753 1.00 34.32 185 LEU A CA 1
ATOM 1556 C C . LEU A 1 193 ? -20.726 37.862 -35.035 1.00 32.32 185 LEU A C 1
ATOM 1557 O O . LEU A 1 193 ? -21.193 38.458 -35.994 1.00 31.49 185 LEU A O 1
ATOM 1562 N N . ASN A 1 194 ? -20.480 36.562 -35.051 1.00 34.47 186 ASN A N 1
ATOM 1563 C CA . ASN A 1 194 ? -20.728 35.761 -36.243 1.00 37.43 186 ASN A CA 1
ATOM 1564 C C . ASN A 1 194 ? -22.147 35.187 -36.327 1.00 39.03 186 ASN A C 1
ATOM 1565 O O . ASN A 1 194 ? -22.513 34.294 -35.565 1.00 36.37 186 ASN A O 1
ATOM 1570 N N . PHE A 1 195 ? -22.920 35.716 -37.277 1.00 41.89 187 PHE A N 1
ATOM 1571 C CA . PHE A 1 195 ? -24.308 35.314 -37.530 1.00 44.32 187 PHE A CA 1
ATOM 1572 C C . PHE A 1 195 ? -24.431 33.840 -37.908 1.00 45.82 187 PHE A C 1
ATOM 1573 O O . PHE A 1 195 ? -25.439 33.194 -37.621 1.00 47.16 187 PHE A O 1
ATOM 1581 N N . ARG A 1 196 ? -23.410 33.318 -38.574 1.00 46.36 188 ARG A N 1
ATOM 1582 C CA . ARG A 1 196 ? -23.407 31.924 -38.992 1.00 46.75 188 ARG A CA 1
ATOM 1583 C C . ARG A 1 196 ? -23.172 30.996 -37.810 1.00 45.72 188 ARG A C 1
ATOM 1584 O O . ARG A 1 196 ? -23.916 30.039 -37.596 1.00 45.42 188 ARG A O 1
ATOM 1592 N N . GLU A 1 197 ? -22.125 31.286 -37.049 1.00 44.68 189 GLU A N 1
ATOM 1593 C CA . GLU A 1 197 ? -21.763 30.473 -35.897 1.00 45.59 189 GLU A CA 1
ATOM 1594 C C . GLU A 1 197 ? -22.604 30.749 -34.661 1.00 44.28 189 GLU A C 1
ATOM 1595 O O . GLU A 1 197 ? -22.662 29.922 -33.756 1.00 42.67 189 GLU A O 1
ATOM 1601 N N . GLY A 1 198 ? -23.258 31.906 -34.622 1.00 43.84 190 GLY A N 1
ATOM 1602 C CA . GLY A 1 198 ? -24.030 32.254 -33.445 1.00 42.47 190 GLY A CA 1
ATOM 1603 C C . GLY A 1 198 ? -23.064 32.251 -32.273 1.00 43.03 190 GLY A C 1
ATOM 1604 O O . GLY A 1 198 ? -23.423 31.891 -31.152 1.00 43.21 190 GLY A O 1
ATOM 1605 N N . LYS A 1 199 ? -21.821 32.645 -32.547 1.00 42.88 191 LYS A N 1
ATOM 1606 C CA . LYS A 1 199 ? -20.771 32.689 -31.532 1.00 42.72 191 LYS A CA 1
ATOM 1607 C C . LYS A 1 199 ? -19.975 33.986 -31.637 1.00 42.35 191 LYS A C 1
ATOM 1608 O O . LYS A 1 199 ? -20.092 34.728 -32.615 1.00 42.34 191 LYS A O 1
ATOM 1614 N N . VAL A 1 200 ? -19.160 34.254 -30.623 1.00 41.69 192 VAL A N 1
ATOM 1615 C CA . VAL A 1 200 ? -18.335 35.453 -30.602 1.00 40.06 192 VAL A CA 1
ATOM 1616 C C . VAL A 1 200 ? -16.862 35.086 -30.751 1.00 39.32 192 VAL A C 1
ATOM 1617 O O . VAL A 1 200 ? -16.387 34.135 -30.132 1.00 38.11 192 VAL A O 1
ATOM 1621 N N . PHE A 1 201 ? -16.147 35.841 -31.580 1.00 37.61 193 PHE A N 1
ATOM 1622 C CA . PHE A 1 201 ? -14.722 35.597 -31.800 1.00 37.37 193 PHE A CA 1
ATOM 1623 C C . PHE A 1 201 ? -13.912 36.855 -31.555 1.00 36.87 193 PHE A C 1
ATOM 1624 O O . PHE A 1 201 ? -14.432 37.970 -31.644 1.00 36.91 193 PHE A O 1
ATOM 1632 N N . ASP A 1 202 ? -12.634 36.675 -31.253 1.00 35.40 194 ASP A N 1
ATOM 1633 C CA . ASP A 1 202 ? -11.768 37.815 -31.035 1.00 35.38 194 ASP A CA 1
ATOM 1634 C C . ASP A 1 202 ? -11.251 38.253 -32.406 1.00 35.62 194 ASP A C 1
ATOM 1635 O O . ASP A 1 202 ? -11.509 37.591 -33.411 1.00 36.09 194 ASP A O 1
ATOM 1640 N N . LYS A 1 203 ? -10.531 39.365 -32.456 1.00 36.95 195 LYS A N 1
ATOM 1641 C CA . LYS A 1 203 ? -10.020 39.878 -33.724 1.00 37.96 195 LYS A CA 1
ATOM 1642 C C . LYS A 1 203 ? -8.975 38.990 -34.391 1.00 38.98 195 LYS A C 1
ATOM 1643 O O . LYS A 1 203 ? -8.409 39.353 -35.422 1.00 36.72 195 LYS A O 1
ATOM 1649 N N . PHE A 1 204 ? -8.726 37.821 -33.812 1.00 41.08 196 PHE A N 1
ATOM 1650 C CA . PHE A 1 204 ? -7.745 36.908 -34.376 1.00 43.19 196 PHE A CA 1
ATOM 1651 C C . PHE A 1 204 ? -8.391 35.603 -34.825 1.00 44.43 196 PHE A C 1
ATOM 1652 O O . PHE A 1 204 ? -7.704 34.683 -35.266 1.00 46.73 196 PHE A O 1
ATOM 1660 N N . GLY A 1 205 ? -9.712 35.523 -34.711 1.00 44.04 197 GLY A N 1
ATOM 1661 C CA . GLY A 1 205 ? -10.408 34.317 -35.121 1.00 44.54 197 GLY A CA 1
ATOM 1662 C C . GLY A 1 205 ? -10.650 33.320 -34.001 1.00 45.42 197 GLY A C 1
ATOM 1663 O O . GLY A 1 205 ? -11.297 32.293 -34.210 1.00 45.06 197 GLY A O 1
ATOM 1664 N N . GLY A 1 206 ? -10.138 33.616 -32.811 1.00 46.15 198 GLY A N 1
ATOM 1665 C CA . GLY A 1 206 ? -10.326 32.715 -31.688 1.00 48.03 198 GLY A CA 1
ATOM 1666 C C . GLY A 1 206 ? -11.651 32.942 -30.986 1.00 49.19 198 GLY A C 1
ATOM 1667 O O . GLY A 1 206 ? -12.001 34.077 -30.661 1.00 48.31 198 GLY A O 1
ATOM 1668 N N . GLU A 1 207 ? -12.387 31.863 -30.743 1.00 51.18 199 GLU A N 1
ATOM 1669 C CA . GLU A 1 207 ? -13.687 31.953 -30.083 1.00 53.46 199 GLU A CA 1
ATOM 1670 C C . GLU A 1 207 ? -13.611 32.455 -28.644 1.00 53.86 199 GLU A C 1
ATOM 1671 O O . GLU A 1 207 ? -12.682 32.135 -27.908 1.00 54.69 199 GLU A O 1
ATOM 1677 N N . VAL A 1 208 ? -14.606 33.239 -28.250 1.00 54.30 200 VAL A N 1
ATOM 1678 C CA . VAL A 1 208 ? -14.672 33.788 -26.903 1.00 55.20 200 VAL A CA 1
ATOM 1679 C C . VAL A 1 208 ? -15.921 33.281 -26.173 1.00 56.44 200 VAL A C 1
ATOM 1680 O O . VAL A 1 208 ? -17.051 33.531 -26.603 1.00 54.63 200 VAL A O 1
ATOM 1684 N N . PRO A 1 209 ? -15.727 32.566 -25.052 1.00 57.02 201 PRO A N 1
ATOM 1685 C CA . PRO A 1 209 ? -16.839 32.026 -24.265 1.00 58.19 201 PRO A CA 1
ATOM 1686 C C . PRO A 1 209 ? -17.795 33.144 -23.884 1.00 58.41 201 PRO A C 1
ATOM 1687 O O . PRO A 1 209 ? -17.401 34.303 -23.811 1.00 58.33 201 PRO A O 1
ATOM 1691 N N . MET A 1 210 ? -19.048 32.795 -23.636 1.00 59.92 202 MET A N 1
ATOM 1692 C CA . MET A 1 210 ? -20.037 33.795 -23.268 1.00 61.64 202 MET A CA 1
ATOM 1693 C C . MET A 1 210 ? -19.823 34.332 -21.854 1.00 62.34 202 MET A C 1
ATOM 1694 O O . MET A 1 210 ? -20.176 35.476 -21.562 1.00 61.84 202 MET A O 1
ATOM 1699 N N . ASP A 1 211 ? -19.237 33.512 -20.983 1.00 62.88 203 ASP A N 1
ATOM 1700 C CA . ASP A 1 211 ? -18.990 33.911 -19.599 1.00 64.34 203 ASP A CA 1
ATOM 1701 C C . ASP A 1 211 ? -17.956 35.021 -19.488 1.00 64.15 203 ASP A C 1
ATOM 1702 O O . ASP A 1 211 ? -17.632 35.469 -18.390 1.00 63.64 203 ASP A O 1
ATOM 1707 N N . LYS A 1 212 ? -17.434 35.454 -20.630 1.00 64.06 204 LYS A N 1
ATOM 1708 C CA . LYS A 1 212 ? -16.454 36.531 -20.666 1.00 63.30 204 LYS A CA 1
ATOM 1709 C C . LYS A 1 212 ? -17.185 37.874 -20.707 1.00 62.49 204 LYS A C 1
ATOM 1710 O O . LYS A 1 212 ? -16.575 38.934 -20.561 1.00 61.31 204 LYS A O 1
ATOM 1716 N N . PHE A 1 213 ? -18.500 37.818 -20.895 1.00 61.85 205 PHE A N 1
ATOM 1717 C CA . PHE A 1 213 ? -19.311 39.024 -20.975 1.00 61.44 205 PHE A CA 1
ATOM 1718 C C . PHE A 1 213 ? -20.284 39.192 -19.816 1.00 61.82 205 PHE A C 1
ATOM 1719 O O . PHE A 1 213 ? -20.822 38.217 -19.293 1.00 61.82 205 PHE A O 1
ATOM 1727 N N . SER A 1 214 ? -20.514 40.442 -19.429 1.00 61.99 206 SER A N 1
ATOM 1728 C CA . SER A 1 214 ? -21.436 40.745 -18.346 1.00 62.47 206 SER A CA 1
ATOM 1729 C C . SER A 1 214 ? -22.829 40.269 -18.750 1.00 63.68 206 SER A C 1
ATOM 1730 O O . SER A 1 214 ? -23.100 40.052 -19.935 1.00 63.52 206 SER A O 1
ATOM 1733 N N . SER A 1 215 ? -23.705 40.104 -17.763 1.00 64.66 207 SER A N 1
ATOM 1734 C CA . SER A 1 215 ? -25.072 39.660 -18.009 1.00 64.96 207 SER A CA 1
ATOM 1735 C C . SER A 1 215 ? -25.749 40.539 -19.057 1.00 65.38 207 SER A C 1
ATOM 1736 O O . SER A 1 215 ? -26.558 40.064 -19.850 1.00 66.60 207 SER A O 1
ATOM 1739 N N . GLU A 1 216 ? -25.410 41.823 -19.053 1.00 64.97 208 GLU A N 1
ATOM 1740 C CA . GLU A 1 216 ? -25.977 42.777 -19.996 1.00 65.18 208 GLU A CA 1
ATOM 1741 C C . GLU A 1 216 ? -25.542 42.464 -21.417 1.00 64.39 208 GLU A C 1
ATOM 1742 O O . GLU A 1 216 ? -26.369 42.361 -22.319 1.00 64.85 208 GLU A O 1
ATOM 1748 N N . ALA A 1 217 ? -24.234 42.338 -21.612 1.00 63.04 209 ALA A N 1
ATOM 1749 C CA . ALA A 1 217 ? -23.677 42.045 -22.929 1.00 62.46 209 ALA A CA 1
ATOM 1750 C C . ALA A 1 217 ? -24.205 40.707 -23.436 1.00 61.67 209 ALA A C 1
ATOM 1751 O O . ALA A 1 217 ? -24.531 40.554 -24.613 1.00 59.32 209 ALA A O 1
ATOM 1753 N N . ARG A 1 218 ? -24.278 39.742 -22.529 1.00 62.11 210 ARG A N 1
ATOM 1754 C CA . ARG A 1 218 ? -24.772 38.410 -22.841 1.00 62.77 210 ARG A CA 1
ATOM 1755 C C . ARG A 1 218 ? -26.065 38.450 -23.647 1.00 62.10 210 ARG A C 1
ATOM 1756 O O . ARG A 1 218 ? -26.159 37.849 -24.717 1.00 62.48 210 ARG A O 1
ATOM 1764 N N . GLU A 1 219 ? -27.063 39.156 -23.128 1.00 60.78 211 GLU A N 1
ATOM 1765 C CA . GLU A 1 219 ? -28.346 39.245 -23.808 1.00 60.06 211 GLU A CA 1
ATOM 1766 C C . GLU A 1 219 ? -28.233 40.070 -25.079 1.00 56.53 211 GLU A C 1
ATOM 1767 O O . GLU A 1 219 ? -28.903 39.787 -26.072 1.00 55.86 211 GLU A O 1
ATOM 1773 N N . PHE A 1 220 ? -27.387 41.095 -25.046 1.00 53.66 212 PHE A N 1
ATOM 1774 C CA . PHE A 1 220 ? -27.191 41.938 -26.216 1.00 50.05 212 PHE A CA 1
ATOM 1775 C C . PHE A 1 220 ? -26.669 41.069 -27.352 1.00 49.94 212 PHE A C 1
ATOM 1776 O O . PHE A 1 220 ? -27.110 41.185 -28.498 1.00 49.64 212 PHE A O 1
ATOM 1784 N N . ILE A 1 221 ? -25.717 40.203 -27.019 1.00 48.92 213 ILE A N 1
ATOM 1785 C CA . ILE A 1 221 ? -25.134 39.297 -27.995 1.00 47.64 213 ILE A CA 1
ATOM 1786 C C . ILE A 1 221 ? -26.248 38.393 -28.507 1.00 48.86 213 ILE A C 1
ATOM 1787 O O . ILE A 1 221 ? -26.448 38.256 -29.712 1.00 47.27 213 ILE A O 1
ATOM 1792 N N . LYS A 1 222 ? -26.985 37.797 -27.576 1.00 50.97 214 LYS A N 1
ATOM 1793 C CA . LYS A 1 222 ? -28.091 36.920 -27.926 1.00 52.78 214 LYS A CA 1
ATOM 1794 C C . LYS A 1 222 ? -29.016 37.650 -28.890 1.00 53.54 214 LYS A C 1
ATOM 1795 O O . LYS A 1 222 ? -29.468 37.085 -29.884 1.00 54.15 214 LYS A O 1
ATOM 1801 N N . GLU A 1 223 ? -29.290 38.914 -28.591 1.00 54.65 215 GLU A N 1
ATOM 1802 C CA . GLU A 1 223 ? -30.153 39.732 -29.435 1.00 55.34 215 GLU A CA 1
ATOM 1803 C C . GLU A 1 223 ? -29.592 39.904 -30.841 1.00 53.69 215 GLU A C 1
ATOM 1804 O O . GLU A 1 223 ? -30.291 39.683 -31.828 1.00 53.67 215 GLU A O 1
ATOM 1810 N N . VAL A 1 224 ? -28.329 40.305 -30.932 1.00 52.17 216 VAL A N 1
ATOM 1811 C CA . VAL A 1 224 ? -27.690 40.516 -32.226 1.00 51.21 216 VAL A CA 1
ATOM 1812 C C . VAL A 1 224 ? -27.608 39.232 -33.054 1.00 50.99 216 VAL A C 1
ATOM 1813 O O . VAL A 1 224 ? -27.947 39.222 -34.236 1.00 48.15 216 VAL A O 1
ATOM 1817 N N . LEU A 1 225 ? -27.162 38.154 -32.419 1.00 51.51 217 LEU A N 1
ATOM 1818 C CA . LEU A 1 225 ? -27.017 36.867 -33.082 1.00 53.15 217 LEU A CA 1
ATOM 1819 C C . LEU A 1 225 ? -28.354 36.181 -33.345 1.00 55.63 217 LEU A C 1
ATOM 1820 O O . LEU A 1 225 ? -28.460 34.960 -33.241 1.00 55.64 217 LEU A O 1
ATOM 1825 N N . SER A 1 226 ? -29.370 36.969 -33.683 1.00 58.72 218 SER A N 1
ATOM 1826 C CA . SER A 1 226 ? -30.700 36.433 -33.972 1.00 61.77 218 SER A CA 1
ATOM 1827 C C . SER A 1 226 ? -31.539 37.434 -34.763 1.00 63.74 218 SER A C 1
ATOM 1828 O O . SER A 1 226 ? -32.674 37.724 -34.321 1.00 65.31 218 SER A O 1
#

B-factor: mean 42.69, std 13.2, range [17.97, 86.29]

Secondary structure (DSSP, 8-state):
-TTHHHHHHHHTS-HHHHHHHHHHTT-TTEEEEEETTEEEEEETTT--EEEEEE-SSHHHHHHHSS---SSEEEEEES-TT-EEEETTEEEEEGGGHHHHHHHHHHTEEEEEEEEEEETTEEEEEEEEEE-HHHHHHHHHTT--BTTTEEEEEEEE-TTT--EEEGGGHHHHHHTTT--GGG-SEEE-EEEEEETTTTEEEETTS-B--GGGB-HHHHHHHHHHT-